Protein AF-A0A1G3AP02-F1 (afdb_monomer_lite)

Foldseek 3Di:
DDLVLLLLLQLLVCLLVVVCVPPNCLLSNLRSCLSNVLPCQVVQVVVPDVSNCCSNFPQSLALVNSLCSLQVSLLCCLVPVVVLVVCVVVCVVVVVPDDDDDRDDNDDDDPVVSVVSSVSSSVSSVVNNVVLLAAAADPVGDGRWHPHHPPVDPDTGHHPLHYHPPCPLVVLSVVLVVVCVVCVVCSNVSSVVSVVVVVVVSVVSNVD

Radius of gyration: 18.07 Å; chains: 1; bounding box: 47×41×52 Å

Structure (mmCIF, N/CA/C/O backbone):
data_AF-A0A1G3AP02-F1
#
_entry.id   AF-A0A1G3AP02-F1
#
loop_
_atom_site.group_PDB
_atom_site.id
_atom_site.type_symbol
_atom_site.label_atom_id
_atom_site.label_alt_id
_atom_site.label_comp_id
_atom_site.label_asym_id
_atom_site.label_entity_id
_atom_site.label_seq_id
_atom_site.pdbx_PDB_ins_code
_atom_site.Cartn_x
_atom_site.Cartn_y
_atom_site.Cartn_z
_atom_site.occupancy
_atom_site.B_iso_or_equiv
_atom_site.auth_seq_id
_atom_site.auth_comp_id
_atom_site.auth_asym_id
_atom_site.auth_atom_id
_atom_site.pdbx_PDB_model_num
ATOM 1 N N . MET A 1 1 ? 3.842 2.528 -9.380 1.00 87.06 1 MET A N 1
ATOM 2 C CA . MET A 1 1 ? 2.752 3.517 -9.214 1.00 87.06 1 MET A CA 1
ATOM 3 C C . MET A 1 1 ? 3.353 4.775 -8.589 1.00 87.06 1 MET A C 1
ATOM 5 O O . MET A 1 1 ? 4.551 4.809 -8.338 1.00 87.06 1 MET A O 1
ATOM 9 N N . THR A 1 2 ? 2.593 5.855 -8.429 1.00 88.38 2 THR A N 1
ATOM 10 C CA . THR A 1 2 ? 3.027 7.020 -7.641 1.00 88.38 2 THR A CA 1
ATOM 11 C C . THR A 1 2 ? 2.668 6.828 -6.171 1.00 88.38 2 THR A C 1
ATOM 13 O O . THR A 1 2 ? 1.750 6.076 -5.834 1.00 88.38 2 THR A O 1
ATOM 16 N N . THR A 1 3 ? 3.317 7.581 -5.284 1.00 91.06 3 THR A N 1
ATOM 17 C CA . THR A 1 3 ? 3.027 7.589 -3.844 1.00 91.06 3 THR A CA 1
ATOM 18 C C . THR A 1 3 ? 1.532 7.758 -3.522 1.00 91.06 3 THR A C 1
ATOM 20 O O . THR A 1 3 ? 0.999 7.085 -2.640 1.00 91.06 3 THR A O 1
ATOM 23 N N . TYR A 1 4 ? 0.823 8.626 -4.256 1.00 93.88 4 TYR A N 1
ATOM 24 C CA . TYR A 1 4 ? -0.625 8.808 -4.091 1.00 93.88 4 TYR A CA 1
ATOM 25 C C . TYR A 1 4 ? -1.396 7.517 -4.383 1.00 93.88 4 TYR A C 1
ATOM 27 O O . TYR A 1 4 ? -2.269 7.113 -3.616 1.00 93.88 4 TYR A O 1
ATOM 35 N N . GLU A 1 5 ? -1.071 6.861 -5.490 1.00 95.88 5 GLU A N 1
ATOM 36 C CA . GLU A 1 5 ? -1.771 5.665 -5.936 1.00 95.88 5 GLU A CA 1
ATOM 37 C C . GLU A 1 5 ? -1.511 4.482 -4.991 1.00 95.88 5 GLU A C 1
ATOM 39 O O . GLU A 1 5 ? -2.444 3.740 -4.686 1.00 95.88 5 GLU A O 1
ATOM 44 N N . HIS A 1 6 ? -0.293 4.347 -4.450 1.00 96.06 6 HIS A N 1
ATOM 45 C CA . HIS A 1 6 ? 0.018 3.362 -3.406 1.00 96.06 6 HIS A CA 1
ATOM 46 C C . HIS A 1 6 ? -0.795 3.606 -2.130 1.00 96.06 6 HIS A C 1
ATOM 48 O O . HIS A 1 6 ? -1.429 2.684 -1.608 1.00 96.06 6 HIS A O 1
ATOM 54 N N . ALA A 1 7 ? -0.864 4.859 -1.665 1.00 97.00 7 ALA A N 1
ATOM 55 C CA . ALA A 1 7 ? -1.691 5.214 -0.514 1.00 97.00 7 ALA A CA 1
ATOM 56 C C . ALA A 1 7 ? -3.162 4.850 -0.755 1.00 97.00 7 ALA A C 1
ATOM 58 O O . ALA A 1 7 ? -3.814 4.246 0.102 1.00 97.00 7 ALA A O 1
ATOM 59 N N . MET A 1 8 ? -3.682 5.183 -1.939 1.00 97.88 8 MET A N 1
ATOM 60 C CA . MET A 1 8 ? -5.057 4.874 -2.315 1.00 97.88 8 MET A CA 1
ATOM 61 C C . MET A 1 8 ? -5.307 3.374 -2.4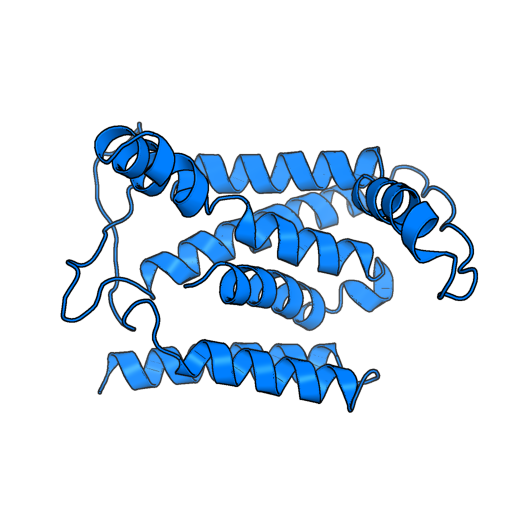37 1.00 97.88 8 MET A C 1
ATOM 63 O O . MET A 1 8 ? -6.387 2.928 -2.049 1.00 97.88 8 MET A O 1
ATOM 67 N N . LEU A 1 9 ? -4.338 2.586 -2.902 1.00 97.44 9 LEU A N 1
ATOM 68 C CA . LEU A 1 9 ? -4.441 1.130 -2.949 1.00 97.44 9 LEU A CA 1
ATOM 69 C C . LEU A 1 9 ? -4.607 0.549 -1.535 1.00 97.44 9 LEU A C 1
ATOM 71 O O . LEU A 1 9 ? -5.548 -0.210 -1.294 1.00 97.44 9 LEU A O 1
ATOM 75 N N . GLY A 1 10 ? -3.779 0.984 -0.579 1.00 98.00 10 GLY A N 1
ATOM 76 C CA . GLY A 1 10 ? -3.871 0.565 0.824 1.00 98.00 10 GLY A CA 1
ATOM 77 C C . GLY A 1 10 ? -5.176 0.998 1.509 1.00 98.00 10 GLY A C 1
ATOM 78 O O . GLY A 1 10 ? -5.855 0.183 2.146 1.00 98.00 10 GLY A O 1
ATOM 79 N N . VAL A 1 11 ? -5.578 2.264 1.335 1.00 98.19 11 VAL A N 1
ATOM 80 C CA . VAL A 1 11 ? -6.849 2.814 1.851 1.00 98.19 11 VAL A CA 1
ATOM 81 C C . VAL A 1 11 ? -8.042 2.048 1.284 1.00 98.19 11 VAL A C 1
ATOM 83 O O . VAL A 1 11 ? -8.892 1.561 2.031 1.00 98.19 11 VAL A O 1
ATOM 86 N N . THR A 1 12 ? -8.095 1.915 -0.040 1.00 98.06 12 THR A N 1
ATOM 87 C CA . THR A 1 12 ? -9.226 1.305 -0.744 1.00 98.06 12 THR A CA 1
ATOM 88 C C . THR A 1 12 ? -9.298 -0.193 -0.457 1.00 98.06 12 THR A C 1
ATOM 90 O O . THR A 1 12 ? -10.392 -0.705 -0.237 1.00 98.06 12 THR A O 1
ATOM 93 N N . GLY A 1 13 ? -8.161 -0.893 -0.366 1.00 98.25 13 GLY A N 1
ATOM 94 C CA . GLY A 1 13 ? -8.096 -2.296 0.062 1.00 98.25 13 GLY A CA 1
ATOM 95 C C . GLY A 1 13 ? -8.676 -2.504 1.458 1.00 98.25 13 GLY A C 1
ATOM 96 O O . GLY A 1 13 ? -9.521 -3.376 1.670 1.00 98.25 13 GLY A O 1
ATOM 97 N N . THR A 1 14 ? -8.300 -1.637 2.396 1.00 98.12 14 THR A N 1
ATOM 98 C CA . THR A 1 14 ? -8.792 -1.699 3.778 1.00 98.12 14 THR A CA 1
ATOM 99 C C . THR A 1 14 ? -10.303 -1.442 3.867 1.00 98.12 14 THR A C 1
ATOM 101 O O . THR A 1 14 ? -11.018 -2.138 4.594 1.00 98.12 14 THR A O 1
ATOM 104 N N . LEU A 1 15 ? -10.807 -0.471 3.099 1.00 98.19 15 LEU A N 1
ATOM 105 C CA . LEU A 1 15 ? -12.237 -0.159 3.011 1.00 98.19 15 LEU A CA 1
ATOM 106 C C . LEU A 1 15 ? -13.035 -1.264 2.308 1.00 98.19 15 LEU A C 1
ATOM 108 O O . LEU A 1 15 ? -14.124 -1.608 2.762 1.00 98.19 15 LEU A O 1
ATOM 112 N N . ALA A 1 16 ? -12.498 -1.869 1.247 1.00 98.25 16 ALA A N 1
ATOM 113 C CA . ALA A 1 16 ? -13.125 -2.996 0.553 1.00 98.25 16 ALA A CA 1
ATOM 114 C C . ALA A 1 16 ? -13.255 -4.235 1.462 1.00 98.25 16 ALA A C 1
ATOM 116 O O . ALA A 1 16 ? -14.247 -4.965 1.391 1.00 98.25 16 ALA A O 1
ATOM 117 N N . ALA A 1 17 ? -12.307 -4.427 2.384 1.00 97.81 17 ALA A N 1
ATOM 118 C CA . ALA A 1 17 ? -12.397 -5.436 3.438 1.00 97.81 17 ALA A CA 1
ATOM 119 C C . ALA A 1 17 ? -13.407 -5.078 4.554 1.00 97.81 17 ALA A C 1
ATOM 121 O O . ALA A 1 17 ? -13.702 -5.914 5.407 1.00 97.81 17 ALA A O 1
ATOM 122 N N . GLY A 1 18 ? -13.959 -3.857 4.562 1.00 96.44 18 GLY A N 1
ATOM 123 C CA . GLY A 1 18 ? -14.938 -3.389 5.550 1.00 96.44 18 GLY A CA 1
ATOM 124 C C . GLY A 1 18 ? -14.356 -3.170 6.949 1.00 96.44 18 GLY A C 1
ATOM 125 O O . GLY A 1 18 ? -15.097 -3.177 7.938 1.00 96.44 18 GLY A O 1
ATOM 126 N N . LEU A 1 19 ? -13.032 -3.017 7.052 1.00 95.31 19 LEU A N 1
ATOM 127 C CA . LEU A 1 19 ? -12.330 -2.922 8.332 1.00 95.31 19 LEU A CA 1
ATOM 128 C C . LEU A 1 19 ? -12.636 -1.611 9.073 1.00 95.31 19 LEU A C 1
ATOM 130 O O . LEU A 1 19 ? -12.629 -1.591 10.305 1.00 95.31 19 LEU A O 1
ATOM 134 N N . ASP A 1 20 ? -12.995 -0.548 8.353 1.00 94.06 20 ASP A N 1
ATOM 135 C CA . ASP A 1 20 ? -13.421 0.738 8.916 1.00 94.06 20 ASP A CA 1
ATOM 136 C C . ASP A 1 20 ? -14.637 0.606 9.842 1.00 94.06 20 ASP A C 1
ATOM 138 O O . ASP A 1 20 ? -14.718 1.283 10.867 1.00 94.06 20 ASP A O 1
ATOM 142 N N . ARG A 1 21 ? -15.559 -0.313 9.535 1.00 90.75 21 ARG A N 1
ATOM 143 C CA . ARG A 1 21 ? -16.806 -0.489 10.295 1.00 90.75 21 ARG A CA 1
ATOM 144 C C . ARG A 1 21 ? -16.571 -1.025 11.703 1.00 90.75 21 ARG A C 1
ATOM 146 O O . ARG A 1 21 ? -17.342 -0.706 12.605 1.00 90.75 21 ARG A O 1
ATOM 153 N N . ARG A 1 22 ? -15.544 -1.865 11.882 1.00 90.62 22 ARG A N 1
ATOM 154 C CA . ARG A 1 22 ? -15.228 -2.516 13.166 1.00 90.62 22 ARG A CA 1
ATOM 155 C C . ARG A 1 22 ? -14.062 -1.854 13.894 1.00 90.62 22 ARG A C 1
ATOM 157 O O . ARG A 1 22 ? -14.102 -1.763 15.116 1.00 90.62 22 ARG A O 1
ATOM 164 N N . TYR A 1 23 ? -13.047 -1.404 13.161 1.00 90.88 23 TYR A N 1
ATOM 165 C CA . TYR A 1 23 ? -11.797 -0.883 13.726 1.00 90.88 23 TYR A CA 1
ATOM 166 C C . TYR A 1 23 ? -11.630 0.632 13.526 1.00 90.88 23 TYR A C 1
ATOM 168 O O . TYR A 1 23 ? -10.659 1.219 14.004 1.00 90.88 23 TYR A O 1
ATOM 176 N N . GLY A 1 24 ? -12.595 1.287 12.871 1.00 90.81 24 GLY A N 1
ATOM 177 C CA . GLY A 1 24 ? -12.611 2.731 12.647 1.00 90.81 24 GLY A CA 1
ATOM 178 C C . GLY A 1 24 ? -11.601 3.196 11.599 1.00 90.81 24 GLY A C 1
ATOM 179 O O . GLY A 1 24 ? -10.821 2.426 11.056 1.00 90.81 24 GLY A O 1
ATOM 180 N N . TRP A 1 25 ? -11.561 4.502 11.338 1.00 91.88 25 TRP A N 1
ATOM 181 C CA . TRP A 1 25 ? -10.677 5.091 10.320 1.00 91.88 25 TRP A CA 1
ATOM 182 C C . TRP A 1 25 ? -9.179 4.965 10.607 1.00 91.88 25 TRP A C 1
ATOM 184 O O . TRP A 1 25 ? -8.373 5.153 9.698 1.00 91.88 25 TRP A O 1
ATOM 194 N N . GLN A 1 26 ? -8.792 4.617 11.838 1.00 92.75 26 GLN A N 1
ATOM 195 C CA . GLN A 1 26 ? -7.393 4.342 12.154 1.00 92.75 26 GLN A CA 1
ATOM 196 C C . GLN A 1 26 ? -6.847 3.215 11.268 1.00 92.75 26 GLN A C 1
ATOM 198 O O . GLN A 1 26 ? -5.713 3.324 10.807 1.00 92.75 26 GLN A O 1
ATOM 203 N N . ILE A 1 27 ? -7.657 2.186 10.959 1.00 95.00 27 ILE A N 1
ATOM 204 C CA . ILE A 1 27 ? -7.171 1.050 10.158 1.00 95.00 27 ILE A CA 1
ATOM 205 C C . ILE A 1 27 ? -6.931 1.401 8.718 1.00 95.00 27 ILE A C 1
ATOM 207 O O . ILE A 1 27 ? -5.943 0.989 8.118 1.00 95.00 27 ILE A O 1
ATOM 211 N N . VAL A 1 28 ? -7.802 2.253 8.209 1.00 96.25 28 VAL A N 1
ATOM 212 C CA . VAL A 1 28 ? -7.732 2.774 6.859 1.00 96.25 28 VAL A CA 1
ATOM 213 C C . VAL A 1 28 ? -6.517 3.686 6.707 1.00 96.25 28 VAL A C 1
ATOM 215 O O . VAL A 1 28 ? -5.771 3.555 5.740 1.00 96.25 28 VAL A O 1
ATOM 218 N N . ALA A 1 29 ? -6.276 4.564 7.688 1.00 95.06 29 ALA A N 1
ATOM 219 C CA . ALA A 1 29 ? -5.110 5.442 7.699 1.00 95.06 29 ALA A CA 1
ATOM 220 C C . ALA A 1 29 ? -3.797 4.649 7.769 1.00 95.06 29 ALA A C 1
ATOM 222 O O . ALA A 1 29 ? -2.863 4.952 7.027 1.00 95.06 29 ALA A O 1
ATOM 223 N N . LEU A 1 30 ? -3.741 3.611 8.613 1.00 96.19 30 LEU A N 1
ATOM 224 C CA . LEU A 1 30 ? -2.601 2.700 8.668 1.00 96.19 30 LEU A CA 1
ATOM 225 C C . LEU A 1 30 ? -2.371 2.018 7.315 1.00 96.19 30 LEU A C 1
ATOM 227 O O . LEU A 1 30 ? -1.242 2.014 6.838 1.00 96.19 30 LEU A O 1
ATOM 231 N N . GLY A 1 31 ? -3.424 1.474 6.695 1.00 97.56 31 GLY A N 1
ATOM 232 C CA . GLY A 1 31 ? -3.332 0.810 5.395 1.00 97.56 31 GLY A CA 1
ATOM 233 C C . GLY A 1 31 ? -2.741 1.721 4.320 1.00 97.56 31 GLY A C 1
ATOM 234 O O . GLY A 1 31 ? -1.805 1.327 3.632 1.00 97.56 31 GLY A O 1
ATOM 235 N N . GLY A 1 32 ? -3.215 2.966 4.224 1.00 96.88 32 GLY A N 1
ATOM 236 C CA . GLY A 1 32 ? -2.646 3.948 3.296 1.00 96.88 32 GLY A CA 1
ATOM 237 C C . GLY A 1 32 ? -1.185 4.285 3.583 1.00 96.88 32 GLY A C 1
ATOM 238 O O . GLY A 1 32 ? -0.361 4.294 2.675 1.00 96.88 32 GLY A O 1
ATOM 239 N N . PHE A 1 33 ? -0.847 4.526 4.851 1.00 96.12 33 PHE A N 1
ATOM 240 C CA . PHE A 1 33 ? 0.518 4.869 5.252 1.00 96.12 33 PHE A CA 1
ATOM 241 C C . PHE A 1 33 ? 1.507 3.733 4.971 1.00 96.12 33 PHE A C 1
ATOM 243 O O . PHE A 1 33 ? 2.569 3.949 4.393 1.00 96.12 33 PHE A O 1
ATOM 250 N N . VAL A 1 34 ? 1.149 2.511 5.359 1.00 96.62 34 VAL A N 1
ATOM 251 C CA . VAL A 1 34 ? 2.011 1.334 5.221 1.00 96.62 34 VAL A CA 1
ATOM 252 C C . VAL A 1 34 ? 2.159 0.899 3.762 1.00 96.62 34 VAL A C 1
ATOM 254 O O . VAL A 1 34 ? 3.212 0.382 3.402 1.00 96.62 34 VAL A O 1
ATOM 257 N N . ALA A 1 35 ? 1.154 1.141 2.915 1.00 96.88 35 ALA A N 1
ATOM 258 C CA . ALA A 1 35 ? 1.264 0.904 1.477 1.00 96.88 35 ALA A CA 1
ATOM 259 C C . ALA A 1 35 ? 2.255 1.851 0.782 1.00 96.88 35 ALA A C 1
ATOM 261 O O . ALA A 1 35 ? 2.786 1.489 -0.251 1.00 96.88 35 ALA A O 1
ATOM 262 N N . VAL A 1 36 ? 2.524 3.035 1.339 1.00 94.94 36 VAL A N 1
ATOM 263 C CA . VAL A 1 36 ? 3.537 3.971 0.814 1.00 94.94 36 VAL A CA 1
ATOM 264 C C . VAL A 1 36 ? 4.909 3.732 1.420 1.00 94.94 36 VAL A C 1
ATOM 266 O O . VAL A 1 36 ? 5.919 4.050 0.817 1.00 94.94 36 VAL A O 1
ATOM 269 N N . LEU A 1 37 ? 4.971 3.215 2.643 1.00 92.69 37 LEU A N 1
ATOM 270 C CA . LEU A 1 37 ? 6.203 3.208 3.420 1.00 92.69 37 LEU A CA 1
ATOM 271 C C . LEU A 1 37 ? 7.425 2.541 2.752 1.00 92.69 37 LEU A C 1
ATOM 273 O O . LEU A 1 37 ? 8.526 2.967 3.092 1.00 92.69 37 LEU A O 1
ATOM 277 N N . PRO A 1 38 ? 7.294 1.537 1.862 1.00 90.75 38 PRO A N 1
ATOM 278 C CA . PRO A 1 38 ? 8.432 0.996 1.115 1.00 90.75 38 PRO A CA 1
ATOM 279 C C . PRO A 1 38 ? 8.982 1.923 0.011 1.00 90.75 38 PRO A C 1
ATOM 281 O O . PRO A 1 38 ? 10.111 1.724 -0.436 1.00 90.75 38 PRO A O 1
ATOM 284 N N . ASP A 1 39 ? 8.215 2.935 -0.404 1.00 85.75 39 ASP A N 1
ATOM 285 C CA . ASP A 1 39 ? 8.572 3.940 -1.413 1.00 85.75 39 ASP A CA 1
ATOM 286 C C . ASP A 1 39 ? 9.548 4.974 -0.816 1.00 85.75 39 ASP A C 1
ATOM 288 O O . ASP A 1 39 ? 9.162 5.972 -0.197 1.00 85.75 39 ASP A O 1
ATOM 292 N N . TRP A 1 40 ? 10.850 4.703 -0.931 1.00 83.38 40 TRP A N 1
ATOM 293 C CA . TRP A 1 40 ? 11.928 5.583 -0.445 1.00 83.38 40 TRP A CA 1
ATOM 294 C C . TRP A 1 40 ? 12.545 6.435 -1.556 1.00 83.38 40 TRP A C 1
ATOM 296 O O . TRP A 1 40 ? 13.634 6.998 -1.392 1.00 83.38 40 TRP A O 1
ATOM 306 N N . ASP A 1 41 ? 11.868 6.549 -2.690 1.00 77.12 41 ASP A N 1
ATOM 307 C CA . ASP A 1 41 ? 12.434 7.024 -3.951 1.00 77.12 41 ASP A CA 1
ATOM 308 C C . ASP A 1 41 ? 12.870 8.482 -3.854 1.00 77.12 41 ASP A C 1
ATOM 310 O O . ASP A 1 41 ? 14.016 8.831 -4.143 1.00 77.12 41 ASP A O 1
ATOM 314 N N . GLY A 1 42 ? 11.980 9.328 -3.331 1.00 74.75 42 GLY A N 1
ATOM 315 C CA . GLY A 1 42 ? 12.230 10.759 -3.177 1.00 74.75 42 GLY A CA 1
ATOM 316 C C . GLY A 1 42 ? 13.340 11.100 -2.179 1.00 74.75 42 GLY A C 1
ATOM 317 O O . GLY A 1 42 ? 13.995 12.127 -2.332 1.00 74.75 42 GLY A O 1
ATOM 318 N N . LEU A 1 43 ? 13.586 10.254 -1.171 1.00 79.56 43 LEU A N 1
ATOM 319 C CA . LEU A 1 43 ? 14.677 10.464 -0.210 1.00 79.56 43 LEU A CA 1
ATOM 320 C C . LEU A 1 43 ? 15.998 9.906 -0.736 1.00 79.56 43 LEU A C 1
ATOM 322 O O . LEU A 1 43 ? 17.036 10.556 -0.635 1.00 79.56 43 LEU A O 1
ATOM 326 N N . SER A 1 44 ? 15.958 8.707 -1.309 1.00 83.19 44 SER A N 1
ATOM 327 C CA . SER A 1 44 ? 17.155 8.003 -1.762 1.00 83.19 44 SER A CA 1
ATOM 328 C C . SER A 1 44 ? 17.791 8.650 -2.996 1.00 83.19 44 SER A C 1
ATOM 330 O O . SER A 1 44 ? 19.018 8.646 -3.108 1.00 83.19 44 SER A O 1
ATOM 332 N N . ILE A 1 45 ? 17.003 9.302 -3.864 1.00 81.88 45 ILE A N 1
ATOM 333 C CA . ILE A 1 45 ? 17.523 10.040 -5.027 1.00 81.88 45 ILE A CA 1
ATOM 334 C C . ILE A 1 45 ? 18.414 11.227 -4.630 1.00 81.88 45 ILE A C 1
ATOM 336 O O . ILE A 1 45 ? 19.386 11.528 -5.323 1.00 81.88 45 ILE A O 1
ATOM 340 N N . LEU A 1 46 ? 18.151 11.853 -3.476 1.00 86.19 46 LEU A N 1
ATOM 341 C CA . LEU A 1 46 ? 18.964 12.954 -2.942 1.00 86.19 46 LEU A CA 1
ATOM 342 C C . LEU A 1 46 ? 20.361 12.491 -2.504 1.00 86.19 46 LEU A C 1
ATOM 344 O O . LEU A 1 46 ? 21.275 13.305 -2.393 1.00 86.19 46 LEU A O 1
ATOM 348 N N . CYS A 1 47 ? 20.539 11.187 -2.278 1.00 88.06 47 CYS A N 1
ATOM 349 C CA . CYS A 1 47 ? 21.807 10.575 -1.886 1.00 88.06 47 CYS A CA 1
ATOM 350 C C . CYS A 1 47 ? 22.605 10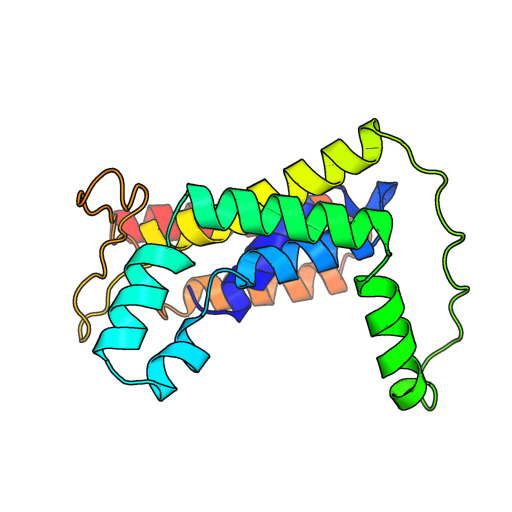.015 -3.080 1.00 88.06 47 CYS A C 1
ATOM 352 O O . CYS A 1 47 ? 23.636 9.371 -2.883 1.00 88.06 47 CYS A O 1
ATOM 354 N N . GLY A 1 48 ? 22.155 10.271 -4.312 1.00 86.50 48 GLY A N 1
ATOM 355 C CA . GLY A 1 48 ? 22.823 9.857 -5.543 1.00 86.50 48 GLY A CA 1
ATOM 356 C C . GLY A 1 48 ? 22.326 8.524 -6.107 1.00 86.50 48 GLY A C 1
ATOM 357 O O . GLY A 1 48 ? 21.698 7.715 -5.427 1.00 86.50 48 GLY A O 1
ATOM 358 N N . ALA A 1 49 ? 22.638 8.286 -7.384 1.00 83.44 49 ALA A N 1
ATOM 359 C CA . ALA A 1 49 ? 22.064 7.191 -8.170 1.00 83.44 49 ALA A CA 1
ATOM 360 C C . ALA A 1 49 ? 22.343 5.787 -7.604 1.00 83.44 49 ALA A C 1
ATOM 362 O O . ALA A 1 49 ? 21.479 4.922 -7.678 1.00 83.44 49 ALA A O 1
ATOM 363 N N . ALA A 1 50 ? 23.520 5.554 -7.014 1.00 83.69 50 ALA A N 1
ATOM 364 C CA . ALA A 1 50 ? 23.866 4.250 -6.441 1.00 83.69 50 ALA A CA 1
ATOM 365 C C . ALA A 1 50 ? 23.076 3.942 -5.156 1.00 83.69 50 ALA A C 1
ATOM 367 O O . ALA A 1 50 ? 22.636 2.812 -4.951 1.00 83.69 50 ALA A O 1
ATOM 368 N N . VAL A 1 51 ? 22.877 4.951 -4.300 1.00 84.62 51 VAL A N 1
ATOM 369 C CA . VAL A 1 51 ? 22.079 4.815 -3.072 1.00 84.62 51 VAL A CA 1
ATOM 370 C C . VAL A 1 51 ? 20.606 4.657 -3.421 1.00 84.62 51 VAL A C 1
ATOM 372 O O . VAL A 1 51 ? 19.945 3.794 -2.850 1.00 84.62 51 VAL A O 1
ATOM 375 N N . PHE A 1 52 ? 20.124 5.435 -4.393 1.00 82.12 52 PHE A N 1
ATOM 376 C CA . PHE A 1 52 ? 18.804 5.256 -4.984 1.00 82.12 52 PHE A CA 1
ATOM 377 C C . PHE A 1 52 ? 18.611 3.822 -5.475 1.00 82.12 52 PHE A C 1
ATOM 379 O O . PHE A 1 52 ? 17.719 3.146 -4.986 1.00 82.12 52 PHE A O 1
ATOM 386 N N . ASP A 1 53 ? 19.479 3.312 -6.351 1.00 80.75 53 ASP A N 1
ATOM 387 C CA . ASP A 1 53 ? 19.338 1.966 -6.917 1.00 80.75 53 ASP A CA 1
ATOM 388 C C . ASP A 1 53 ? 19.292 0.876 -5.835 1.00 80.75 53 ASP A C 1
ATOM 390 O O . ASP A 1 53 ? 18.432 -0.007 -5.866 1.00 80.75 53 ASP A O 1
ATOM 394 N N . HIS A 1 54 ? 20.159 0.972 -4.823 1.00 82.25 54 HIS A N 1
ATOM 395 C CA . HIS A 1 54 ? 20.180 0.010 -3.727 1.00 82.25 54 HIS A CA 1
ATOM 396 C C . HIS A 1 54 ? 18.931 0.103 -2.834 1.00 82.25 54 HIS A C 1
ATOM 398 O O . HIS A 1 54 ? 18.260 -0.909 -2.609 1.00 82.25 54 HIS A O 1
ATOM 404 N N . LEU A 1 55 ? 18.599 1.301 -2.340 1.00 82.94 55 LEU A N 1
ATOM 405 C CA . LEU A 1 55 ? 17.463 1.505 -1.438 1.00 82.94 55 LEU A CA 1
ATOM 406 C C . LEU A 1 55 ? 16.136 1.235 -2.142 1.00 82.94 55 LEU A C 1
ATOM 408 O O . LEU A 1 55 ? 15.331 0.477 -1.613 1.00 82.94 55 LEU A O 1
ATOM 412 N N . HIS A 1 56 ? 15.935 1.787 -3.336 1.00 79.38 56 HIS A N 1
ATOM 413 C CA . HIS A 1 56 ? 14.734 1.585 -4.135 1.00 79.38 56 HIS A CA 1
ATOM 414 C C . HIS A 1 56 ? 14.612 0.115 -4.555 1.00 79.38 56 HIS A C 1
ATOM 416 O O . HIS A 1 56 ? 13.694 -0.575 -4.119 1.00 79.38 56 HIS A O 1
ATOM 422 N N . ARG A 1 57 ? 15.553 -0.429 -5.341 1.00 74.62 57 ARG A N 1
ATOM 423 C CA . ARG A 1 57 ? 15.335 -1.725 -6.017 1.00 74.62 57 ARG A CA 1
ATOM 424 C C . ARG A 1 57 ? 15.588 -2.955 -5.154 1.00 74.62 57 ARG A C 1
ATOM 426 O O . ARG A 1 57 ? 15.054 -4.022 -5.465 1.00 74.62 57 ARG A O 1
ATOM 433 N N . SER A 1 58 ? 16.422 -2.838 -4.119 1.00 78.81 58 SER A N 1
ATOM 434 C CA . SER A 1 58 ? 16.847 -3.998 -3.319 1.00 78.81 58 SER A CA 1
ATOM 435 C C . SER A 1 58 ? 16.196 -4.063 -1.943 1.00 78.81 58 SER A C 1
ATOM 437 O O . SER A 1 58 ? 15.979 -5.168 -1.451 1.00 78.81 58 SER A O 1
ATOM 439 N N . LEU A 1 59 ? 15.884 -2.919 -1.321 1.00 84.94 59 LEU A N 1
ATOM 440 C CA . LEU A 1 59 ? 15.312 -2.872 0.031 1.00 84.94 59 LEU A CA 1
ATOM 441 C C . LEU A 1 59 ? 13.836 -2.463 0.038 1.00 84.94 59 LEU A C 1
ATOM 443 O O . LEU A 1 59 ? 13.017 -3.207 0.572 1.00 84.94 59 LEU A O 1
ATOM 447 N N . GLY A 1 60 ? 13.487 -1.335 -0.583 1.00 84.69 60 GLY A N 1
ATOM 448 C CA . GLY A 1 60 ? 12.108 -0.850 -0.687 1.00 84.69 60 GLY A CA 1
ATOM 449 C C . GLY A 1 60 ? 11.210 -1.820 -1.453 1.00 84.69 60 GLY A C 1
ATOM 450 O O . GLY A 1 60 ? 10.056 -2.016 -1.100 1.00 84.69 60 GLY A O 1
ATOM 451 N N . HIS A 1 61 ? 11.776 -2.544 -2.422 1.00 89.56 61 HIS A N 1
ATOM 452 C CA . HIS A 1 61 ? 11.041 -3.512 -3.234 1.00 89.56 61 HIS A CA 1
ATOM 453 C C . HIS A 1 61 ? 11.301 -4.983 -2.864 1.00 89.56 61 HIS A C 1
ATOM 455 O O . HIS A 1 61 ? 11.349 -5.869 -3.720 1.00 89.56 61 HIS A O 1
ATOM 461 N N . ASN A 1 62 ? 11.483 -5.253 -1.570 1.00 93.12 62 ASN A N 1
ATOM 462 C CA . ASN A 1 62 ? 11.811 -6.577 -1.047 1.00 93.12 62 ASN A CA 1
ATOM 463 C C . ASN A 1 62 ? 10.666 -7.189 -0.231 1.00 93.12 62 ASN A C 1
ATOM 465 O O . ASN A 1 62 ? 10.100 -6.531 0.645 1.00 93.12 62 ASN A O 1
ATOM 469 N N . LEU A 1 63 ? 10.367 -8.473 -0.457 1.00 95.06 63 LEU A N 1
ATOM 470 C CA . LEU A 1 63 ? 9.272 -9.175 0.223 1.00 95.06 63 LEU A CA 1
ATOM 471 C C . LEU A 1 63 ? 9.470 -9.244 1.738 1.00 95.06 63 LEU A C 1
ATOM 473 O O . LEU A 1 63 ? 8.522 -9.005 2.490 1.00 95.06 63 LEU A O 1
ATOM 477 N N . LEU A 1 64 ? 10.686 -9.558 2.195 1.00 94.94 64 LEU A N 1
ATOM 478 C CA . LEU A 1 64 ? 10.987 -9.654 3.621 1.00 94.94 64 LEU A CA 1
ATOM 479 C C . LEU A 1 64 ? 10.900 -8.275 4.277 1.00 94.94 64 LEU A C 1
ATOM 481 O O . LEU A 1 64 ? 10.253 -8.140 5.315 1.00 94.94 64 LEU A O 1
ATOM 485 N N . VAL A 1 65 ? 11.501 -7.255 3.657 1.00 94.12 65 VAL A N 1
ATOM 486 C CA . VAL A 1 65 ? 11.483 -5.884 4.190 1.00 94.12 65 VAL A CA 1
ATOM 487 C C . VAL A 1 65 ? 10.054 -5.357 4.267 1.00 94.12 65 VAL A C 1
ATOM 489 O O . VAL A 1 65 ? 9.646 -4.937 5.344 1.00 94.12 65 VAL A O 1
ATOM 492 N N . CYS A 1 66 ? 9.263 -5.449 3.194 1.00 95.44 66 CYS A N 1
ATOM 493 C CA . CYS A 1 66 ? 7.870 -4.987 3.192 1.00 95.44 66 CYS A CA 1
ATOM 494 C C . CYS A 1 66 ? 7.015 -5.729 4.227 1.00 95.44 66 CYS A C 1
ATOM 496 O O . CYS A 1 66 ? 6.252 -5.114 4.972 1.00 95.44 66 CYS A O 1
ATOM 498 N N . THR A 1 67 ? 7.188 -7.050 4.346 1.00 97.38 67 THR A N 1
ATOM 499 C CA . THR A 1 67 ? 6.474 -7.846 5.356 1.00 97.38 67 THR A CA 1
ATOM 500 C C . THR A 1 67 ? 6.823 -7.387 6.771 1.00 97.38 67 THR A C 1
ATOM 502 O O . THR A 1 67 ? 5.928 -7.132 7.578 1.00 97.38 67 THR A O 1
ATOM 505 N N . LEU A 1 68 ? 8.114 -7.251 7.086 1.00 96.88 68 LEU A N 1
ATOM 506 C CA . LEU A 1 68 ? 8.563 -6.815 8.408 1.00 96.88 68 LEU A CA 1
ATOM 507 C C . LEU A 1 68 ? 8.127 -5.381 8.705 1.00 96.88 68 LEU A C 1
ATOM 509 O O . LEU A 1 68 ? 7.638 -5.106 9.797 1.00 96.88 68 LEU A O 1
ATOM 513 N N . LEU A 1 69 ? 8.259 -4.483 7.734 1.00 95.38 69 LEU A N 1
ATOM 514 C CA . LEU A 1 69 ? 7.882 -3.082 7.846 1.00 95.38 69 LEU A CA 1
ATOM 515 C C . LEU A 1 69 ? 6.383 -2.942 8.131 1.00 95.38 69 LEU A C 1
ATOM 517 O O . LEU A 1 69 ? 6.000 -2.291 9.106 1.00 95.38 69 LEU A O 1
ATOM 521 N N . GLY A 1 70 ? 5.542 -3.625 7.350 1.00 97.12 70 GLY A N 1
ATOM 522 C CA . GLY A 1 70 ? 4.099 -3.642 7.562 1.00 97.12 70 GLY A CA 1
ATOM 523 C C . GLY A 1 70 ? 3.706 -4.244 8.910 1.00 97.12 70 GLY A C 1
ATOM 524 O O . GLY A 1 70 ? 2.902 -3.652 9.633 1.00 97.12 70 GLY A O 1
ATOM 525 N N . ALA A 1 71 ? 4.313 -5.371 9.296 1.00 98.19 71 ALA A N 1
ATOM 526 C CA . ALA A 1 71 ? 4.039 -6.023 10.575 1.00 98.19 71 ALA A CA 1
ATOM 527 C C . ALA A 1 71 ? 4.446 -5.156 11.776 1.00 98.19 71 ALA A C 1
ATOM 529 O O . ALA A 1 71 ? 3.656 -4.973 12.705 1.00 98.19 71 ALA A O 1
ATOM 530 N N . VAL A 1 72 ? 5.662 -4.600 11.757 1.00 97.81 72 VAL A N 1
ATOM 531 C CA . VAL A 1 72 ? 6.204 -3.784 12.850 1.00 97.81 72 VAL A CA 1
ATOM 532 C C . VAL A 1 72 ? 5.404 -2.498 13.000 1.00 97.81 72 VAL A C 1
ATOM 534 O O . VAL A 1 72 ? 4.956 -2.193 14.103 1.00 97.81 72 VAL A O 1
ATOM 537 N N . VAL A 1 73 ? 5.167 -1.758 11.914 1.00 97.06 73 VAL A N 1
ATOM 538 C CA . VAL A 1 73 ? 4.437 -0.484 11.987 1.00 97.06 73 VAL A CA 1
ATOM 539 C C . VAL A 1 73 ? 2.999 -0.700 12.446 1.00 97.06 73 VAL A C 1
ATOM 541 O O . VAL A 1 73 ? 2.528 0.039 13.309 1.00 97.06 73 VAL A O 1
ATOM 544 N N . ALA A 1 74 ? 2.328 -1.745 11.961 1.00 96.94 74 ALA A N 1
ATOM 545 C CA . ALA A 1 74 ? 0.985 -2.077 12.417 1.00 96.94 74 ALA A CA 1
ATOM 546 C C . ALA A 1 74 ? 0.940 -2.487 13.896 1.00 96.94 74 ALA A C 1
ATOM 548 O O . ALA A 1 74 ? 0.067 -2.035 14.638 1.00 96.94 74 ALA A O 1
ATOM 549 N N . ALA A 1 75 ? 1.896 -3.300 14.356 1.00 96.38 75 ALA A N 1
ATOM 550 C CA . ALA A 1 75 ? 1.986 -3.689 15.761 1.00 96.38 75 ALA A CA 1
ATOM 551 C C . ALA A 1 75 ? 2.262 -2.482 16.673 1.00 96.38 75 ALA A C 1
ATOM 553 O O . ALA A 1 75 ? 1.660 -2.357 17.746 1.00 96.38 75 ALA A O 1
ATOM 554 N N . LEU A 1 76 ? 3.139 -1.570 16.241 1.00 95.00 76 LEU A N 1
ATOM 555 C CA . LEU A 1 76 ? 3.436 -0.331 16.955 1.00 95.00 76 LEU A CA 1
ATOM 556 C C . LEU A 1 76 ? 2.223 0.604 16.987 1.00 95.00 76 LEU A C 1
ATOM 558 O O . LEU A 1 76 ? 1.899 1.133 18.054 1.00 95.00 76 LEU A O 1
ATOM 562 N N . ASP A 1 77 ? 1.527 0.784 15.862 1.00 93.94 77 ASP A N 1
ATOM 563 C CA . ASP A 1 77 ? 0.320 1.607 15.824 1.00 93.94 77 ASP A CA 1
ATOM 564 C C . ASP A 1 77 ? -0.790 1.015 16.698 1.00 93.94 77 ASP A C 1
ATOM 566 O O . ASP A 1 77 ? -1.405 1.750 17.472 1.00 93.94 77 ASP A O 1
ATOM 570 N N . TYR A 1 78 ? -0.973 -0.309 16.700 1.00 92.81 78 TYR A N 1
ATOM 571 C CA . TYR A 1 78 ? -1.919 -0.952 17.612 1.00 92.81 78 TYR A CA 1
ATOM 572 C C . TYR A 1 78 ? -1.559 -0.703 19.079 1.00 92.81 78 TYR A C 1
ATOM 574 O O . TYR A 1 78 ? -2.397 -0.288 19.882 1.00 92.81 78 TYR A O 1
ATOM 582 N N . ARG A 1 79 ? -0.292 -0.936 19.444 1.00 91.69 79 ARG A N 1
ATOM 583 C CA . ARG A 1 79 ? 0.161 -0.875 20.838 1.00 91.69 79 ARG A CA 1
ATOM 584 C C . ARG A 1 79 ? 0.168 0.544 21.394 1.00 91.69 79 ARG A C 1
ATOM 586 O O . ARG A 1 79 ? -0.132 0.749 22.576 1.00 91.69 79 ARG A O 1
ATOM 593 N N . PHE A 1 80 ? 0.570 1.509 20.574 1.00 90.00 80 PHE A N 1
ATOM 594 C CA . PHE A 1 80 ? 0.850 2.869 21.019 1.00 90.00 80 PHE A CA 1
ATOM 595 C C . PHE A 1 80 ? -0.148 3.903 20.503 1.00 90.00 80 PHE A C 1
ATOM 597 O O . PHE A 1 80 ? -0.140 5.022 21.029 1.00 90.00 80 PHE A O 1
ATOM 604 N N . SER A 1 81 ? -1.027 3.529 19.571 1.00 87.31 81 SER A N 1
ATOM 605 C CA . SER A 1 81 ? -2.006 4.408 18.924 1.00 87.31 81 SER A CA 1
ATOM 606 C C . SER A 1 81 ? -1.326 5.599 18.244 1.00 87.31 81 SER A C 1
ATOM 608 O O . SER A 1 81 ? -1.675 6.755 18.498 1.00 87.31 81 SER A O 1
ATOM 610 N N . LEU A 1 82 ? -0.290 5.326 17.447 1.00 86.44 82 LEU A N 1
ATOM 611 C CA . LEU A 1 82 ? 0.578 6.348 16.858 1.00 86.44 82 LEU A CA 1
ATOM 612 C C . LEU A 1 82 ? -0.213 7.300 15.957 1.00 86.44 82 LEU A C 1
ATOM 614 O O . LEU A 1 82 ? -0.108 8.513 16.134 1.00 86.44 82 LEU A O 1
ATOM 618 N N . ALA A 1 83 ? -1.076 6.778 15.086 1.00 84.00 83 ALA A N 1
ATOM 619 C CA . ALA A 1 83 ? -1.926 7.568 14.198 1.00 84.00 83 ALA A CA 1
ATOM 620 C C . ALA A 1 83 ? -2.812 8.556 14.976 1.00 84.00 83 ALA A C 1
ATOM 622 O O . ALA A 1 83 ? -2.940 9.726 14.610 1.00 84.00 83 ALA A O 1
ATOM 623 N N . LEU A 1 84 ? -3.366 8.123 16.111 1.00 82.00 84 LEU A N 1
ATOM 624 C CA . LEU A 1 84 ? -4.171 8.983 16.978 1.00 82.00 84 LEU A CA 1
ATOM 625 C C . LEU A 1 84 ? -3.329 10.039 17.701 1.00 82.00 84 LEU A C 1
ATOM 627 O O . LEU A 1 84 ? -3.783 11.172 17.862 1.00 82.00 84 LEU A O 1
ATOM 631 N N . ARG A 1 85 ? -2.096 9.712 18.109 1.00 83.81 85 ARG A N 1
ATOM 632 C CA . ARG A 1 85 ? -1.165 10.697 18.688 1.00 83.81 85 ARG A CA 1
ATOM 633 C C . ARG A 1 85 ? -0.763 11.750 17.666 1.00 83.81 85 ARG A C 1
ATOM 635 O O . ARG A 1 85 ? -0.733 12.928 18.009 1.00 83.81 85 ARG A O 1
ATOM 642 N N . VAL A 1 86 ? -0.504 11.340 16.426 1.00 82.75 86 VAL A N 1
ATOM 643 C CA . VAL A 1 86 ? -0.201 12.238 15.306 1.00 82.75 86 VAL A CA 1
ATOM 644 C C . VAL A 1 86 ? -1.407 13.136 15.015 1.00 82.75 86 VAL A C 1
ATOM 646 O O . VAL A 1 86 ? -1.254 14.358 15.013 1.00 82.75 86 VAL A O 1
ATOM 649 N N . LYS A 1 87 ? -2.624 12.570 14.908 1.00 81.38 87 LYS A N 1
ATOM 650 C CA . LYS A 1 87 ? -3.879 13.344 14.807 1.00 81.38 87 LYS A CA 1
ATOM 651 C C . LYS A 1 87 ? -4.010 14.338 15.960 1.00 81.38 87 LYS A C 1
ATOM 653 O O . LYS A 1 87 ? -4.367 15.484 15.727 1.00 81.38 87 LYS A O 1
ATOM 658 N N . GLY A 1 88 ? -3.709 13.936 17.194 1.00 76.75 88 GLY A N 1
ATOM 659 C CA . GLY A 1 88 ? -3.747 14.821 18.358 1.00 76.75 88 GLY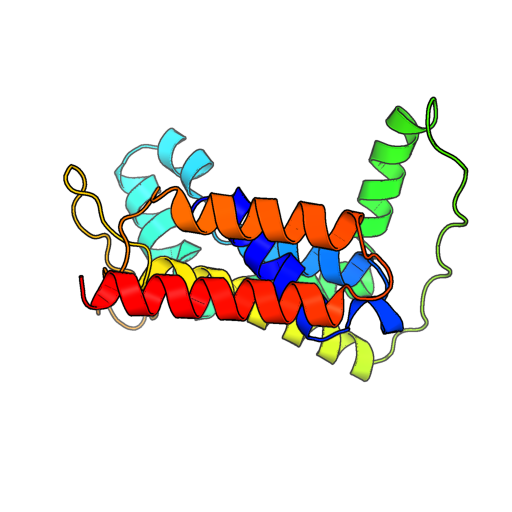 A CA 1
ATOM 660 C C . GLY A 1 88 ? -2.702 15.938 18.295 1.00 76.75 88 GLY A C 1
ATOM 661 O O . GLY A 1 88 ? -3.012 17.085 18.607 1.00 76.75 88 GLY A O 1
ATOM 662 N N . TYR A 1 89 ? -1.478 15.629 17.864 1.00 79.62 89 TYR A N 1
ATOM 663 C CA . TYR A 1 89 ? -0.394 16.599 17.738 1.00 79.62 89 TYR A CA 1
ATOM 664 C C . TYR A 1 89 ? -0.726 17.669 16.695 1.00 79.62 89 TYR A C 1
ATOM 666 O O . TYR A 1 89 ? -0.756 18.848 17.043 1.00 79.62 89 TYR A O 1
ATOM 674 N N . PHE A 1 90 ? -1.056 17.263 15.465 1.00 78.12 90 PHE A N 1
ATOM 675 C CA . PHE A 1 90 ? -1.415 18.176 14.374 1.00 78.12 90 PHE A CA 1
ATOM 676 C C . PHE A 1 90 ? -2.789 18.816 14.570 1.00 78.12 90 PHE A C 1
ATOM 678 O O . PHE A 1 90 ? -2.981 19.997 14.294 1.00 78.12 90 PHE A O 1
ATOM 685 N N . GLY A 1 91 ? -3.733 18.074 15.143 1.00 69.88 91 GLY A N 1
ATOM 686 C CA . GLY A 1 91 ? -5.057 18.565 15.497 1.00 69.88 91 GLY A CA 1
ATOM 687 C C . GLY A 1 91 ? -5.018 19.710 16.502 1.00 69.88 91 GLY A C 1
ATOM 688 O O . GLY A 1 91 ? -5.947 20.500 16.515 1.00 69.88 91 GLY A O 1
ATOM 689 N N . ARG A 1 92 ? -3.952 19.882 17.300 1.00 65.25 92 ARG A N 1
ATOM 690 C CA . ARG A 1 92 ? -3.775 21.095 18.123 1.00 65.25 92 ARG A CA 1
ATOM 691 C C . ARG A 1 92 ? -3.532 22.352 17.288 1.00 65.25 92 ARG A C 1
ATOM 693 O O . ARG A 1 92 ? -4.004 23.409 17.684 1.00 65.25 92 ARG A O 1
ATOM 700 N N . TYR A 1 93 ? -2.863 22.230 16.145 1.00 66.12 93 TYR A N 1
ATOM 701 C CA . TYR A 1 93 ? -2.627 23.341 15.220 1.00 66.12 93 TYR A CA 1
ATOM 702 C C . TYR A 1 93 ? -3.852 23.620 14.338 1.00 66.12 93 TYR A C 1
ATOM 704 O O . TYR A 1 93 ? -4.130 24.768 14.013 1.00 66.12 93 TYR A O 1
ATOM 712 N N . VAL A 1 94 ? -4.627 22.579 14.007 1.00 61.97 94 VAL A N 1
ATOM 713 C CA . VAL A 1 94 ? -5.840 22.673 13.169 1.00 61.97 94 VAL A CA 1
ATOM 714 C C . VAL A 1 94 ? -7.121 22.913 13.990 1.00 61.97 94 VAL A C 1
ATOM 716 O O . VAL A 1 94 ? -8.141 23.317 13.439 1.00 61.97 94 VAL A O 1
ATOM 719 N N . ARG A 1 95 ? -7.091 22.739 15.323 1.00 52.91 95 ARG A N 1
ATOM 720 C CA . ARG A 1 95 ? -8.231 22.913 16.259 1.00 52.91 95 ARG A CA 1
ATOM 721 C C . ARG A 1 95 ? -8.895 24.288 16.214 1.00 52.91 95 ARG A C 1
ATOM 723 O O . ARG A 1 95 ? -9.984 24.425 16.758 1.00 52.91 95 ARG A O 1
ATOM 730 N N . ALA A 1 96 ? -8.285 25.270 15.556 1.00 55.69 96 ALA A N 1
ATOM 731 C CA . ALA A 1 96 ? -8.942 26.525 15.215 1.00 55.69 96 ALA A CA 1
ATOM 732 C C . ALA A 1 96 ? -10.156 26.344 14.269 1.00 55.69 96 ALA A C 1
ATOM 734 O O . ALA A 1 96 ? -10.968 27.256 14.170 1.00 55.69 96 ALA A O 1
ATOM 735 N N . LEU A 1 97 ? -10.302 25.193 13.590 1.00 50.34 97 LEU A N 1
ATOM 736 C CA . LEU A 1 97 ? -11.286 24.986 12.514 1.00 50.34 97 LEU A CA 1
ATOM 737 C C . LEU A 1 97 ? -12.145 23.707 12.626 1.00 50.34 97 LEU A C 1
ATOM 739 O O . LEU A 1 97 ? -13.033 23.521 11.798 1.00 50.34 97 LEU A O 1
ATOM 743 N N . ALA A 1 98 ? -11.915 22.814 13.599 1.00 50.44 98 ALA A N 1
ATOM 744 C CA . ALA A 1 98 ? -12.555 21.488 13.625 1.00 50.44 98 ALA A CA 1
ATOM 745 C C . ALA A 1 98 ? -13.348 21.196 14.921 1.00 50.44 98 ALA A C 1
ATOM 747 O O . ALA A 1 98 ? -12.849 21.497 16.011 1.00 50.44 98 ALA A O 1
ATOM 748 N N . PRO A 1 99 ? -14.537 20.555 14.838 1.00 49.88 99 PRO A N 1
ATOM 749 C CA . PRO A 1 99 ? -15.311 20.136 16.008 1.00 49.88 99 PRO A CA 1
ATOM 750 C C . PRO A 1 99 ? -14.534 19.153 16.893 1.00 49.88 99 PRO A C 1
ATOM 752 O O . PRO A 1 99 ? -13.778 18.312 16.403 1.00 49.88 99 PRO A O 1
ATOM 755 N N . GLN A 1 100 ? -14.740 19.232 18.211 1.00 49.66 100 GLN A N 1
ATOM 756 C CA . GLN A 1 100 ? -14.172 18.265 19.149 1.00 49.66 100 GLN A CA 1
ATOM 757 C C . GLN A 1 100 ? -14.805 16.882 18.953 1.00 49.66 100 GLN A C 1
ATOM 759 O O . GLN A 1 100 ? -15.905 16.618 19.430 1.00 49.66 100 GLN A O 1
ATOM 764 N N . GLU A 1 101 ? -14.080 15.967 18.316 1.00 56.09 101 GLU A N 1
ATOM 765 C CA . GLU A 1 101 ? -14.345 14.538 18.470 1.00 56.09 101 GLU A CA 1
ATOM 766 C C . GLU A 1 101 ? -13.722 14.034 19.777 1.00 56.09 101 GLU A C 1
ATOM 768 O O . GLU A 1 101 ? -12.565 14.331 20.094 1.00 56.09 101 GLU A O 1
ATOM 773 N N . SER A 1 102 ? -14.486 13.247 20.536 1.00 52.38 102 SER A N 1
ATOM 774 C CA . SER A 1 102 ? -13.994 12.563 21.730 1.00 52.38 102 SER A CA 1
ATOM 775 C C . SER A 1 102 ? -12.852 11.617 21.359 1.00 52.38 102 SER A C 1
ATOM 777 O O . SER A 1 102 ? -13.022 10.753 20.497 1.00 52.38 102 SER A O 1
ATOM 779 N N . SER A 1 103 ? -11.704 11.751 22.029 1.00 51.72 103 SER A N 1
ATOM 780 C CA . SER A 1 103 ? -10.593 10.806 21.893 1.00 51.72 103 SER A CA 1
ATOM 781 C C . SER A 1 103 ? -11.102 9.380 22.123 1.00 51.72 103 SER A C 1
ATOM 783 O O . SER A 1 103 ? -11.732 9.134 23.158 1.00 51.72 103 SER A O 1
ATOM 785 N N . PRO A 1 104 ? -10.851 8.433 21.204 1.00 54.56 104 PRO A N 1
ATOM 786 C CA . PRO A 1 104 ? -11.278 7.058 21.409 1.00 54.56 104 PRO A CA 1
ATOM 787 C C . PRO A 1 104 ? -10.639 6.513 22.691 1.00 54.56 104 PRO A C 1
ATOM 789 O O . PRO A 1 104 ? -9.460 6.751 22.976 1.00 54.56 104 PRO A O 1
ATOM 792 N N . LYS A 1 105 ? -11.439 5.807 23.497 1.00 55.50 105 LYS A N 1
ATOM 793 C CA . LYS A 1 105 ? -10.949 5.126 24.700 1.00 55.50 105 LYS A CA 1
ATOM 794 C C . LYS A 1 105 ? -9.890 4.105 24.280 1.00 55.50 105 LYS A C 1
ATOM 796 O O . LYS A 1 105 ? -10.090 3.371 23.316 1.00 55.50 105 LYS A O 1
ATOM 801 N N . ARG A 1 106 ? -8.767 4.065 25.006 1.00 57.16 106 ARG A N 1
ATOM 802 C CA . ARG A 1 106 ? -7.703 3.068 24.811 1.00 57.16 106 ARG A CA 1
ATOM 803 C C . ARG A 1 106 ? -8.325 1.669 24.874 1.00 57.16 106 ARG A C 1
ATOM 805 O O . ARG A 1 106 ? -8.856 1.299 25.919 1.00 57.16 106 ARG A O 1
ATOM 812 N N . SER A 1 107 ? -8.275 0.935 23.762 1.00 61.75 107 SER A N 1
ATOM 813 C CA . SER A 1 107 ? -8.708 -0.462 23.711 1.00 61.75 107 SER A CA 1
ATOM 814 C C . SER A 1 107 ? -7.854 -1.296 24.670 1.00 61.75 107 SER A C 1
ATOM 816 O O . SER A 1 107 ? -6.646 -1.066 24.802 1.00 61.75 107 SER A O 1
ATOM 818 N N . VAL A 1 108 ? -8.485 -2.238 25.370 1.00 78.12 108 VAL A N 1
ATOM 819 C CA . VAL A 1 108 ? -7.772 -3.278 26.117 1.00 78.12 108 VAL A CA 1
ATOM 820 C C . VAL A 1 108 ? -7.023 -4.137 25.097 1.00 78.12 108 VAL A C 1
ATOM 822 O O . VAL A 1 108 ? -7.527 -4.406 24.013 1.00 78.12 108 VAL A O 1
ATOM 825 N N . PHE A 1 109 ? -5.788 -4.533 25.405 1.00 85.38 109 PHE A N 1
ATOM 826 C CA . PHE A 1 109 ? -5.001 -5.332 24.468 1.00 85.38 109 PHE A CA 1
ATOM 827 C C . PHE A 1 109 ? -5.675 -6.686 24.206 1.00 85.38 109 PHE A C 1
ATOM 829 O O . PHE A 1 109 ? -5.932 -7.451 25.136 1.00 85.38 109 PHE A O 1
ATOM 836 N N . HIS A 1 110 ? -5.877 -7.006 22.931 1.00 90.69 110 HIS A N 1
ATOM 837 C CA . HIS A 1 110 ? -6.415 -8.274 22.467 1.00 90.69 110 HIS A CA 1
ATOM 838 C C . HIS A 1 110 ? -5.539 -8.843 21.346 1.00 90.69 110 HIS A C 1
ATOM 840 O O . HIS A 1 110 ? -5.356 -8.223 20.299 1.00 90.69 110 HIS A O 1
ATOM 846 N N . ALA A 1 111 ? -5.032 -10.066 21.534 1.00 92.19 111 ALA A N 1
ATOM 847 C CA . ALA A 1 111 ? -4.155 -10.719 20.558 1.00 92.19 111 ALA A CA 1
ATOM 848 C C . ALA A 1 111 ? -4.814 -10.880 19.174 1.00 92.19 111 ALA A C 1
ATOM 850 O O . ALA A 1 111 ? -4.149 -10.731 18.150 1.00 92.19 111 ALA A O 1
ATOM 851 N N . TYR A 1 112 ? -6.131 -11.119 19.135 1.00 93.75 112 TYR A N 1
ATOM 852 C CA . TYR A 1 112 ? -6.871 -11.227 17.877 1.00 93.75 112 TYR A CA 1
ATOM 853 C C . TYR A 1 112 ? -6.873 -9.898 17.099 1.00 93.75 112 TYR A C 1
ATOM 855 O O . TYR A 1 112 ? -6.686 -9.899 15.887 1.00 93.75 112 TYR A O 1
ATOM 863 N N . GLU A 1 113 ? -7.018 -8.754 17.772 1.00 93.75 113 GLU A N 1
ATOM 864 C CA . GLU A 1 113 ? -6.991 -7.440 17.115 1.00 93.75 113 GLU A CA 1
ATOM 865 C C . GLU A 1 113 ? -5.590 -7.101 16.627 1.00 93.75 113 GLU A C 1
ATOM 867 O O . GLU A 1 113 ? -5.444 -6.613 15.510 1.00 93.75 113 GLU A O 1
ATOM 872 N N . LEU A 1 114 ? -4.558 -7.421 17.418 1.00 95.44 114 LEU A N 1
ATOM 873 C CA . LEU A 1 114 ? -3.173 -7.292 16.969 1.00 95.44 114 LEU A CA 1
ATOM 874 C C . LEU A 1 114 ? -2.946 -8.083 15.674 1.00 95.44 114 LEU A C 1
ATOM 876 O O . LEU A 1 114 ? -2.308 -7.572 14.759 1.00 95.44 114 LEU A O 1
ATOM 880 N N . SER A 1 115 ? -3.488 -9.301 15.573 1.00 96.88 115 SER A N 1
ATOM 881 C CA . SER A 1 115 ? -3.347 -10.101 14.352 1.00 96.88 115 SER A CA 1
ATOM 882 C C . SER A 1 115 ? -4.016 -9.439 13.146 1.00 96.88 115 SER A C 1
ATOM 884 O O . SER A 1 115 ? -3.406 -9.373 12.083 1.00 96.88 115 SER A O 1
ATOM 886 N N . VAL A 1 116 ? -5.211 -8.859 13.317 1.00 97.00 116 VAL A N 1
ATOM 887 C CA . VAL A 1 116 ? -5.895 -8.107 12.254 1.00 97.00 116 VAL A CA 1
ATOM 888 C C . VAL A 1 116 ? -5.056 -6.912 11.820 1.00 97.00 116 VAL A C 1
ATOM 890 O O . VAL A 1 116 ? -4.918 -6.664 10.622 1.00 97.00 116 VAL A O 1
ATOM 893 N N . TRP A 1 117 ? -4.444 -6.209 12.773 1.00 97.12 117 TRP A N 1
ATOM 894 C CA . TRP A 1 117 ? -3.564 -5.092 12.470 1.00 97.12 117 TRP A CA 1
ATOM 895 C C . TRP A 1 117 ? -2.343 -5.498 11.672 1.00 97.12 117 TRP A C 1
ATOM 897 O O . TRP A 1 117 ? -2.092 -4.932 10.610 1.00 97.12 117 TRP A O 1
ATOM 907 N N . VAL A 1 118 ? -1.613 -6.495 12.166 1.00 98.19 118 VAL A N 1
ATOM 908 C CA . VAL A 1 118 ? -0.406 -7.010 11.520 1.00 98.19 118 VAL A CA 1
ATOM 909 C C . VAL A 1 118 ? -0.726 -7.511 10.116 1.00 98.19 118 VAL A C 1
ATOM 911 O O . VAL A 1 118 ? -0.048 -7.115 9.175 1.00 98.19 118 VAL A O 1
ATOM 914 N N . VAL A 1 119 ? -1.786 -8.307 9.948 1.00 98.31 119 VAL A N 1
ATOM 915 C CA . VAL A 1 119 ? -2.202 -8.805 8.628 1.00 98.31 119 VAL A CA 1
ATOM 916 C C . VAL A 1 119 ? -2.568 -7.649 7.700 1.00 98.31 119 VAL A C 1
ATOM 918 O O . VAL A 1 119 ? -2.125 -7.635 6.557 1.00 98.31 119 VAL A O 1
ATOM 921 N N . THR A 1 120 ? -3.311 -6.649 8.184 1.00 98.25 120 THR A N 1
ATOM 922 C CA . THR A 1 120 ? -3.665 -5.471 7.374 1.00 98.25 120 THR A CA 1
ATOM 923 C C . THR A 1 120 ? -2.419 -4.704 6.937 1.00 98.25 120 THR A C 1
ATOM 925 O O . THR A 1 120 ? -2.290 -4.383 5.760 1.00 98.25 120 THR A O 1
ATOM 928 N N . GLY A 1 121 ? -1.478 -4.453 7.853 1.00 98.19 121 GLY A N 1
ATOM 929 C CA . GLY A 1 121 ? -0.221 -3.771 7.542 1.00 98.19 121 GLY A CA 1
ATOM 930 C C . GLY A 1 121 ? 0.633 -4.548 6.543 1.00 98.19 121 GLY A C 1
ATOM 931 O O . GLY A 1 121 ? 1.111 -3.975 5.569 1.00 98.19 121 GLY A O 1
ATOM 932 N N . VAL A 1 122 ? 0.777 -5.861 6.732 1.00 98.44 122 VAL A N 1
ATOM 933 C CA . VAL A 1 122 ? 1.509 -6.725 5.795 1.00 98.44 122 VAL A CA 1
ATOM 934 C C . VAL A 1 122 ? 0.858 -6.695 4.415 1.00 98.44 122 VAL A C 1
ATOM 936 O O . VAL A 1 122 ? 1.542 -6.415 3.440 1.00 98.44 122 VAL A O 1
ATOM 939 N N . LEU A 1 123 ? -0.454 -6.922 4.311 1.00 98.31 123 LEU A N 1
ATOM 940 C CA . LEU A 1 123 ? -1.145 -6.929 3.018 1.00 98.31 123 LEU A CA 1
ATOM 941 C C . LEU A 1 123 ? -1.100 -5.560 2.329 1.00 98.31 123 LEU A C 1
ATOM 943 O O . LEU A 1 123 ? -0.892 -5.500 1.119 1.00 98.31 123 LEU A O 1
ATOM 947 N N . ALA A 1 124 ? -1.242 -4.468 3.083 1.00 98.00 124 ALA A N 1
ATOM 948 C CA . ALA A 1 124 ? -1.110 -3.118 2.549 1.00 98.00 124 ALA A CA 1
ATOM 949 C C . ALA A 1 124 ? 0.310 -2.860 2.023 1.00 98.00 124 ALA A C 1
ATOM 951 O O . ALA A 1 124 ? 0.462 -2.407 0.891 1.00 98.00 124 ALA A O 1
ATOM 952 N N . SER A 1 125 ? 1.347 -3.221 2.785 1.00 97.31 125 SER A N 1
ATOM 953 C CA . SER A 1 125 ? 2.738 -3.084 2.339 1.00 97.31 125 SER A CA 1
ATOM 954 C C . SER A 1 125 ? 3.038 -3.966 1.127 1.00 97.31 125 SER A C 1
ATOM 956 O O . SER A 1 125 ? 3.658 -3.517 0.177 1.00 97.31 125 SER A O 1
ATOM 958 N N . LEU A 1 126 ? 2.548 -5.206 1.093 1.00 97.00 126 LEU A N 1
ATOM 959 C CA . LEU A 1 126 ? 2.747 -6.096 -0.054 1.00 97.00 126 LEU A CA 1
ATOM 960 C C . LEU A 1 126 ? 1.968 -5.648 -1.298 1.00 97.00 126 LEU A C 1
ATOM 962 O O . LEU A 1 126 ? 2.380 -5.963 -2.413 1.00 97.00 126 LEU A O 1
ATOM 966 N N . SER A 1 127 ? 0.879 -4.892 -1.133 1.00 96.75 127 SER A N 1
ATOM 967 C CA . SER A 1 127 ? 0.165 -4.297 -2.267 1.00 96.75 127 SER A CA 1
ATOM 968 C C . SER A 1 127 ? 1.029 -3.287 -3.030 1.00 96.75 127 SER A C 1
ATOM 970 O O . SER A 1 127 ? 0.902 -3.203 -4.248 1.00 96.75 127 SER A O 1
ATOM 972 N N . HIS A 1 128 ? 1.965 -2.613 -2.344 1.00 94.38 128 HIS A N 1
ATOM 973 C CA . HIS A 1 128 ? 3.009 -1.785 -2.961 1.00 94.38 128 HIS A CA 1
ATOM 974 C C . HIS A 1 128 ? 3.833 -2.591 -3.963 1.00 94.38 128 HIS A C 1
ATOM 976 O O . HIS A 1 128 ? 3.889 -2.264 -5.144 1.00 94.38 128 HIS A O 1
ATOM 982 N N . LEU A 1 129 ? 4.399 -3.709 -3.501 1.00 92.81 129 LEU A N 1
ATOM 983 C CA . LEU A 1 129 ? 5.214 -4.592 -4.335 1.00 92.81 129 LEU A CA 1
ATOM 984 C C . LEU A 1 129 ? 4.423 -5.164 -5.506 1.00 92.81 129 LEU A C 1
ATOM 986 O O . LEU A 1 129 ? 4.920 -5.213 -6.627 1.00 92.81 129 LEU A O 1
ATOM 990 N N . ALA A 1 130 ? 3.194 -5.615 -5.244 1.00 93.88 130 ALA A N 1
ATOM 991 C CA . ALA A 1 130 ? 2.330 -6.162 -6.280 1.00 93.88 130 ALA A CA 1
ATOM 992 C C . ALA A 1 130 ? 2.028 -5.119 -7.364 1.00 93.88 130 ALA A C 1
ATOM 994 O O . ALA A 1 130 ? 2.039 -5.453 -8.547 1.00 93.88 130 ALA A O 1
ATOM 995 N N . ALA A 1 131 ? 1.804 -3.865 -6.967 1.00 93.56 131 ALA A N 1
ATOM 996 C CA . ALA A 1 131 ? 1.656 -2.752 -7.887 1.00 93.56 131 ALA A CA 1
ATOM 997 C C . ALA A 1 131 ? 2.931 -2.526 -8.710 1.00 93.56 131 ALA A C 1
ATOM 999 O O . ALA A 1 131 ? 2.861 -2.539 -9.933 1.00 93.56 131 ALA A O 1
ATOM 1000 N N . ASP A 1 132 ? 4.100 -2.387 -8.093 1.00 91.06 132 ASP A N 1
ATOM 1001 C CA . ASP A 1 132 ? 5.317 -2.029 -8.839 1.00 91.06 132 ASP A CA 1
ATOM 1002 C C . ASP A 1 132 ? 5.893 -3.154 -9.693 1.00 91.06 132 ASP A C 1
ATOM 1004 O O . ASP A 1 132 ? 6.607 -2.893 -10.660 1.00 91.06 132 ASP A O 1
ATOM 1008 N N . LEU A 1 133 ? 5.515 -4.403 -9.420 1.00 91.62 133 LEU A N 1
ATOM 1009 C CA . LEU A 1 133 ? 5.747 -5.497 -10.357 1.00 91.62 133 LEU A CA 1
ATOM 1010 C C . LEU A 1 133 ? 5.021 -5.282 -11.688 1.00 91.62 133 LEU A C 1
ATOM 1012 O O . LEU A 1 133 ? 5.522 -5.730 -12.713 1.00 91.62 133 LEU A O 1
ATOM 1016 N N . VAL A 1 134 ? 3.855 -4.635 -11.667 1.00 92.50 134 VAL A N 1
ATOM 1017 C CA . VAL A 1 134 ? 2.967 -4.486 -12.826 1.00 92.50 134 VAL A CA 1
ATOM 1018 C C . VAL A 1 134 ? 3.092 -3.111 -13.487 1.00 92.50 134 VAL A C 1
ATOM 1020 O O . VAL A 1 134 ? 3.034 -2.989 -14.712 1.00 92.50 134 VAL A O 1
ATOM 1023 N N . PHE A 1 135 ? 3.282 -2.079 -12.667 1.00 90.00 135 PHE A N 1
ATOM 1024 C CA . PHE A 1 135 ? 3.482 -0.694 -13.070 1.00 90.00 135 PHE A CA 1
ATOM 1025 C C . PHE A 1 135 ? 4.974 -0.387 -13.139 1.00 90.00 13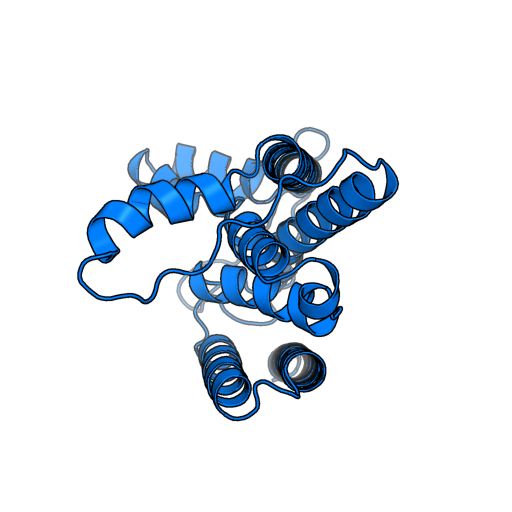5 PHE A C 1
ATOM 1027 O O . PHE A 1 135 ? 5.541 0.186 -12.205 1.00 90.00 135 PHE A O 1
ATOM 1034 N N . SER A 1 136 ? 5.608 -0.778 -14.240 1.00 85.06 136 SER A N 1
ATOM 1035 C CA . SER A 1 136 ? 7.037 -0.559 -14.460 1.00 85.06 136 SER A CA 1
ATOM 1036 C C . SER A 1 136 ? 7.318 -0.032 -15.865 1.00 85.06 136 SER A C 1
ATOM 1038 O O . SER A 1 136 ? 6.538 -0.238 -16.795 1.00 85.06 136 SER A O 1
ATOM 1040 N N . GLY A 1 137 ? 8.430 0.696 -15.988 1.00 72.00 137 GLY A N 1
ATOM 1041 C CA . GLY A 1 137 ? 8.914 1.219 -17.263 1.00 72.00 137 GLY A CA 1
ATOM 1042 C C . GLY A 1 137 ? 8.137 2.415 -17.810 1.00 72.00 137 GLY A C 1
ATOM 1043 O O . GLY A 1 137 ? 7.073 2.794 -17.329 1.00 72.00 137 GLY A O 1
ATOM 1044 N N . HIS A 1 138 ? 8.701 3.053 -18.827 1.00 67.12 138 HIS A N 1
ATOM 1045 C CA . HIS A 1 138 ? 8.101 4.145 -19.594 1.00 67.12 138 HIS A CA 1
ATOM 1046 C C . HIS A 1 138 ? 8.799 4.178 -20.965 1.00 67.12 138 HIS A C 1
ATOM 1048 O O . HIS A 1 138 ? 9.963 3.794 -21.039 1.00 67.12 138 HIS A O 1
ATOM 1054 N N . PRO A 1 139 ? 8.214 4.721 -22.048 1.00 61.47 139 PRO A N 1
ATOM 1055 C CA . PRO A 1 139 ? 8.917 4.853 -23.335 1.00 61.47 139 PRO A CA 1
ATOM 1056 C C . PRO A 1 139 ? 10.295 5.549 -23.283 1.00 61.47 139 PRO A C 1
ATOM 1058 O O . PRO A 1 139 ? 11.069 5.462 -24.229 1.00 61.47 139 PRO A O 1
ATOM 1061 N N . VAL A 1 140 ? 10.596 6.250 -22.184 1.00 64.19 140 VAL A N 1
ATOM 1062 C CA . VAL A 1 140 ? 11.845 6.998 -21.952 1.00 64.19 140 VAL A CA 1
ATOM 1063 C C . VAL A 1 140 ? 12.678 6.410 -20.795 1.00 64.19 140 VAL A C 1
ATOM 1065 O O . VAL A 1 140 ? 13.840 6.768 -20.634 1.00 64.19 140 VAL A O 1
ATOM 1068 N N . PHE A 1 141 ? 12.118 5.491 -20.000 1.00 61.62 141 PHE A N 1
ATOM 1069 C CA . PHE A 1 141 ? 12.787 4.872 -18.853 1.00 61.62 141 PHE A CA 1
ATOM 1070 C C . PHE A 1 141 ? 12.710 3.353 -18.974 1.00 61.62 141 PHE A C 1
ATOM 1072 O O . PHE A 1 141 ? 11.625 2.794 -19.093 1.00 61.62 141 PHE A O 1
ATOM 1079 N N . SER A 1 142 ? 13.859 2.680 -18.915 1.00 66.69 142 SER A N 1
ATOM 1080 C CA . SER A 1 142 ? 13.911 1.217 -18.926 1.00 66.69 142 SER A CA 1
ATOM 1081 C C . SER A 1 142 ? 13.035 0.626 -17.823 1.00 66.69 142 SER A C 1
ATOM 1083 O O . SER A 1 142 ? 13.025 1.158 -16.708 1.00 66.69 142 SER A O 1
ATOM 1085 N N . ASP A 1 143 ? 12.389 -0.502 -18.109 1.00 73.88 143 ASP A N 1
ATOM 1086 C CA . ASP A 1 143 ? 11.685 -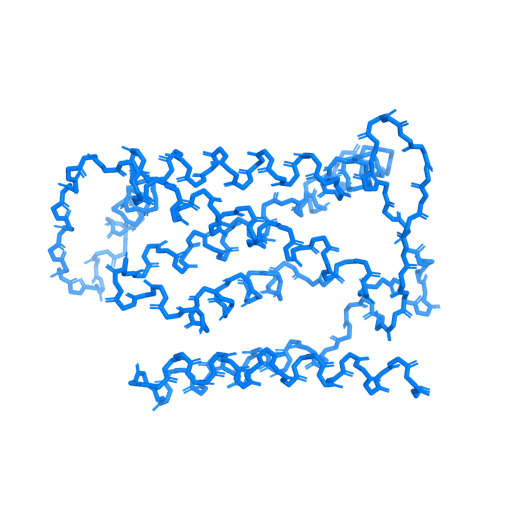1.293 -17.102 1.00 73.88 143 ASP A CA 1
ATOM 1087 C C . ASP A 1 143 ? 12.596 -1.525 -15.892 1.00 73.88 143 ASP A C 1
ATOM 1089 O O . ASP A 1 143 ? 13.737 -1.984 -16.019 1.00 73.88 143 ASP A O 1
ATOM 1093 N N . TRP A 1 144 ? 12.115 -1.178 -14.699 1.00 74.56 144 TRP A N 1
ATOM 1094 C CA . TRP A 1 144 ? 12.830 -1.488 -13.470 1.00 74.56 144 TRP A CA 1
ATOM 1095 C C . TRP A 1 144 ? 12.362 -2.837 -12.948 1.00 74.56 144 TRP A C 1
ATOM 1097 O O . TRP A 1 144 ? 11.221 -3.028 -12.539 1.00 74.56 144 TRP A O 1
ATOM 1107 N N . GLY A 1 145 ? 13.272 -3.799 -12.960 1.00 82.31 145 GLY A N 1
ATOM 1108 C CA . GLY A 1 145 ? 13.039 -5.067 -12.302 1.00 82.31 145 GLY A CA 1
ATOM 1109 C C . GLY A 1 145 ? 13.334 -4.986 -10.802 1.00 82.31 145 GLY A C 1
ATOM 1110 O O . GLY A 1 145 ? 14.271 -4.313 -10.368 1.00 82.31 145 GLY A O 1
ATOM 1111 N N . LEU A 1 146 ? 12.538 -5.700 -10.013 1.00 89.00 146 LEU A N 1
ATOM 1112 C CA . LEU A 1 146 ? 12.598 -5.717 -8.555 1.00 89.00 146 LEU A CA 1
ATOM 1113 C C . LEU A 1 146 ? 13.349 -6.955 -8.064 1.00 89.00 146 LEU A C 1
ATOM 1115 O O . LEU A 1 146 ? 13.164 -8.045 -8.609 1.00 89.00 146 LEU A O 1
ATOM 1119 N N . ARG A 1 147 ? 14.164 -6.820 -7.011 1.00 91.44 147 ARG A N 1
ATOM 1120 C CA . ARG A 1 147 ? 14.862 -7.951 -6.370 1.00 91.44 147 ARG A CA 1
ATOM 1121 C C . ARG A 1 147 ? 14.111 -8.419 -5.125 1.00 91.44 147 ARG A C 1
ATOM 1123 O O . ARG A 1 147 ? 14.547 -8.217 -3.992 1.00 91.44 147 ARG A O 1
ATOM 1130 N N . LEU A 1 148 ? 12.982 -9.089 -5.347 1.00 92.81 148 LEU A N 1
ATOM 1131 C CA . LEU A 1 148 ? 12.030 -9.471 -4.298 1.00 92.81 148 LEU A CA 1
ATOM 1132 C C . LEU A 1 148 ? 12.636 -10.290 -3.144 1.00 92.81 148 LEU A C 1
ATOM 1134 O O . LEU A 1 148 ? 12.138 -10.205 -2.023 1.00 92.81 148 LEU A O 1
ATOM 1138 N N . LEU A 1 149 ? 13.670 -11.097 -3.416 1.00 94.50 149 LEU A N 1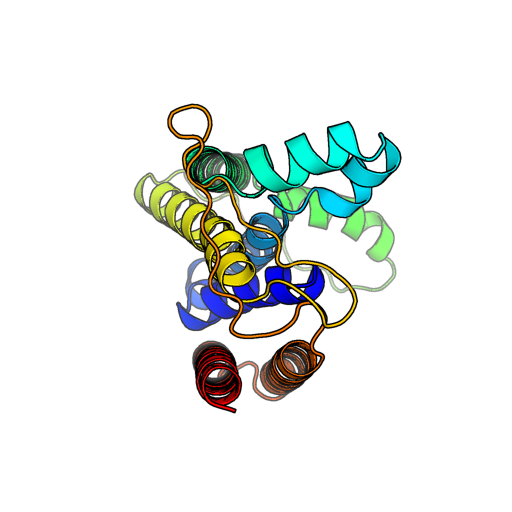
ATOM 1139 C CA . LEU A 1 149 ? 14.266 -12.054 -2.471 1.00 94.50 149 LEU A CA 1
ATOM 1140 C C . LEU A 1 149 ? 15.719 -11.730 -2.089 1.00 94.50 149 LEU A C 1
ATOM 1142 O O . LEU A 1 149 ? 16.416 -12.584 -1.540 1.00 94.50 149 LEU A O 1
ATOM 1146 N N . TRP A 1 150 ? 16.206 -10.524 -2.375 1.00 91.94 150 TRP A N 1
ATOM 1147 C CA . TRP A 1 150 ? 17.545 -10.115 -1.944 1.00 91.94 150 TRP A CA 1
ATOM 1148 C C . TRP A 1 150 ? 17.655 -10.132 -0.397 1.00 91.94 150 TRP A C 1
ATOM 1150 O O . TRP A 1 150 ? 16.661 -9.850 0.275 1.00 91.94 150 TRP A O 1
ATOM 1160 N N . PRO A 1 151 ? 18.801 -10.480 0.222 1.00 91.62 151 PRO A N 1
ATOM 1161 C CA . PRO A 1 151 ? 20.085 -10.886 -0.362 1.00 91.62 151 PRO A CA 1
ATOM 1162 C C . PRO A 1 151 ? 20.191 -12.385 -0.684 1.00 91.62 151 PRO A C 1
ATOM 1164 O O . PRO A 1 151 ? 21.265 -12.860 -1.034 1.00 91.62 151 PRO A O 1
ATOM 1167 N N . PHE A 1 152 ? 19.107 -13.152 -0.556 1.00 94.62 152 PHE A N 1
ATOM 1168 C CA . PHE A 1 152 ? 19.128 -14.603 -0.781 1.00 94.62 152 PHE A CA 1
ATOM 1169 C C . PHE A 1 152 ? 19.127 -14.977 -2.268 1.00 94.62 152 PHE A C 1
ATOM 1171 O O . PHE A 1 152 ? 19.532 -16.079 -2.632 1.00 94.62 152 PHE A O 1
ATOM 1178 N N . SER A 1 153 ? 18.653 -14.077 -3.134 1.00 93.25 153 SER A N 1
ATOM 1179 C CA . SER A 1 153 ? 18.665 -14.249 -4.584 1.00 93.25 153 SER A CA 1
ATOM 1180 C C . SER A 1 153 ? 18.802 -12.908 -5.301 1.00 93.25 153 SER A C 1
ATOM 1182 O O . SER A 1 153 ? 18.109 -11.949 -4.967 1.00 93.25 153 SER A O 1
ATOM 1184 N N . ASP A 1 154 ? 19.636 -12.881 -6.341 1.00 90.19 154 ASP A N 1
ATOM 1185 C CA . ASP A 1 154 ? 19.770 -11.755 -7.275 1.00 90.19 154 ASP A CA 1
ATOM 1186 C C . ASP A 1 154 ? 18.801 -11.831 -8.461 1.00 90.19 154 ASP A C 1
ATOM 1188 O O . ASP A 1 154 ? 18.916 -11.063 -9.417 1.00 90.19 154 ASP A O 1
ATOM 1192 N N . ARG A 1 155 ? 17.840 -12.764 -8.430 1.00 92.69 155 ARG A N 1
ATOM 1193 C CA . ARG A 1 155 ? 16.809 -12.839 -9.464 1.00 92.69 155 ARG A CA 1
ATOM 1194 C C . ARG A 1 155 ? 16.016 -11.531 -9.495 1.00 92.69 155 ARG A C 1
ATOM 1196 O O . ARG A 1 155 ? 15.736 -10.920 -8.467 1.00 92.69 155 ARG A O 1
ATOM 1203 N N . VAL A 1 156 ? 15.672 -11.118 -10.706 1.00 90.31 156 VAL A N 1
ATOM 1204 C CA . VAL A 1 156 ? 14.942 -9.886 -10.984 1.00 90.31 156 VAL A CA 1
ATOM 1205 C C . VAL A 1 156 ? 13.557 -10.253 -11.508 1.00 90.31 156 VAL A C 1
ATOM 1207 O O . VAL A 1 156 ? 13.432 -11.135 -12.361 1.00 90.31 156 VAL A O 1
ATOM 1210 N N . TRP A 1 157 ? 12.523 -9.601 -10.981 1.00 91.31 157 TRP A N 1
ATOM 1211 C CA . TRP A 1 157 ? 11.129 -9.802 -11.376 1.00 91.31 157 TRP A CA 1
ATOM 1212 C C . TRP A 1 157 ? 10.509 -8.491 -11.850 1.00 91.31 157 TRP A C 1
ATOM 1214 O O . TRP A 1 157 ? 10.742 -7.442 -11.259 1.00 91.31 157 TRP A O 1
ATOM 1224 N N . GLY A 1 158 ? 9.686 -8.566 -12.888 1.00 90.00 158 GLY A N 1
ATOM 1225 C CA . GLY A 1 158 ? 8.920 -7.446 -13.416 1.00 90.00 158 GLY A CA 1
ATOM 1226 C C . GLY A 1 158 ? 7.977 -7.945 -14.503 1.00 90.00 158 GLY A C 1
ATOM 1227 O O . GLY A 1 158 ? 8.322 -8.858 -15.255 1.00 90.00 158 GLY A O 1
ATOM 1228 N N . TYR A 1 159 ? 6.782 -7.375 -14.545 1.00 90.06 159 TYR A N 1
ATOM 1229 C CA . TYR A 1 159 ? 5.733 -7.656 -15.515 1.00 90.06 159 TYR A CA 1
ATOM 1230 C C . TYR A 1 159 ? 5.216 -6.303 -16.018 1.00 90.06 159 TYR A C 1
ATOM 1232 O O . TYR A 1 159 ? 4.193 -5.843 -15.525 1.00 90.06 159 TYR A O 1
ATOM 1240 N N . PRO A 1 160 ? 5.930 -5.618 -16.927 1.00 88.25 160 PRO A N 1
ATOM 1241 C CA . PRO A 1 160 ? 5.613 -4.250 -17.348 1.00 88.25 160 PRO A CA 1
ATOM 1242 C C . PRO A 1 160 ? 4.316 -4.201 -18.177 1.00 88.25 160 PRO A C 1
ATOM 1244 O O . PRO A 1 160 ? 4.344 -4.079 -19.397 1.00 88.25 160 PRO A O 1
ATOM 1247 N N . LEU A 1 161 ? 3.160 -4.349 -17.522 1.00 90.69 161 LEU A N 1
ATOM 1248 C CA . LEU A 1 161 ? 1.843 -4.349 -18.173 1.00 90.69 161 LEU A CA 1
ATOM 1249 C C . LEU A 1 161 ? 1.301 -2.931 -18.339 1.00 90.69 161 LEU A C 1
ATOM 1251 O O . LEU A 1 161 ? 0.500 -2.669 -19.232 1.00 90.69 161 LEU A O 1
ATOM 1255 N N . VAL A 1 162 ? 1.699 -2.018 -17.452 1.00 91.06 162 VAL A N 1
ATOM 1256 C CA . VAL A 1 162 ? 1.315 -0.609 -17.514 1.00 91.06 162 VAL A CA 1
ATOM 1257 C C . VAL A 1 162 ? 2.546 0.242 -17.259 1.00 91.06 162 VAL A C 1
ATOM 1259 O O . VAL A 1 162 ? 3.275 0.011 -16.297 1.00 91.06 162 VAL A O 1
ATOM 1262 N N . SER A 1 163 ? 2.762 1.253 -18.099 1.00 89.81 163 SER A N 1
ATOM 1263 C CA . SER A 1 163 ? 3.847 2.204 -17.879 1.00 89.81 163 SER A CA 1
ATOM 1264 C C . SER A 1 163 ? 3.667 2.936 -16.553 1.00 89.81 163 SER A C 1
ATOM 1266 O O . SER A 1 163 ? 2.564 3.335 -16.168 1.00 89.81 163 SER A O 1
ATOM 1268 N N . TRP A 1 164 ? 4.772 3.156 -15.859 1.00 87.62 164 TRP A N 1
ATOM 1269 C CA . TRP A 1 164 ? 4.791 4.012 -14.692 1.00 87.62 164 TRP A CA 1
ATOM 1270 C C . TRP A 1 164 ? 4.396 5.447 -15.053 1.00 87.62 164 TRP A C 1
ATOM 1272 O O . TRP A 1 164 ? 4.788 5.978 -16.093 1.00 87.62 164 TRP A O 1
ATOM 1282 N N . GLY A 1 165 ? 3.611 6.074 -14.176 1.00 84.88 165 GLY A N 1
ATOM 1283 C CA . GLY A 1 165 ? 3.074 7.416 -14.394 1.00 84.88 165 GLY A CA 1
ATOM 1284 C C . GLY A 1 165 ? 1.876 7.468 -15.346 1.00 84.88 165 GLY A C 1
ATOM 1285 O O . GLY A 1 165 ? 1.408 8.562 -15.656 1.00 84.88 165 GLY A O 1
ATOM 1286 N N . ASP A 1 166 ? 1.357 6.320 -15.801 1.00 90.00 166 ASP A N 1
ATOM 1287 C CA . ASP A 1 166 ? 0.110 6.280 -16.563 1.00 90.00 166 ASP A CA 1
ATOM 1288 C C . ASP A 1 166 ? -1.044 6.901 -15.742 1.00 90.00 166 ASP A C 1
ATOM 1290 O O . ASP A 1 166 ? -1.351 6.432 -14.642 1.00 90.00 166 ASP A O 1
ATOM 1294 N N . PRO A 1 167 ? -1.718 7.948 -16.255 1.00 93.19 167 PRO A N 1
ATOM 1295 C CA . PRO A 1 167 ? -2.693 8.703 -15.473 1.00 93.19 167 PRO A CA 1
ATOM 1296 C C . PRO A 1 167 ? -4.010 7.947 -15.248 1.00 93.19 167 PRO A C 1
ATOM 1298 O O . PRO A 1 167 ? -4.834 8.388 -14.444 1.00 93.19 167 PRO A O 1
ATOM 1301 N N . GLY A 1 168 ? -4.253 6.834 -15.950 1.00 95.12 168 GLY A N 1
ATOM 1302 C CA . GLY A 1 168 ? -5.529 6.124 -15.912 1.00 95.12 168 GLY A CA 1
ATOM 1303 C C . GLY A 1 168 ? -5.878 5.612 -14.517 1.00 95.12 168 GLY A C 1
ATOM 1304 O O . GLY A 1 168 ? -7.006 5.791 -14.056 1.00 95.12 168 GLY A O 1
ATOM 1305 N N . VAL A 1 169 ? -4.902 5.055 -13.799 1.00 94.69 169 VAL A N 1
ATOM 1306 C CA . VAL A 1 169 ? -5.112 4.557 -12.430 1.00 94.69 169 VAL A CA 1
ATOM 1307 C C . VAL A 1 169 ? -5.350 5.692 -11.445 1.00 94.69 169 VAL A C 1
ATOM 1309 O O . VAL A 1 169 ? -6.273 5.606 -10.632 1.00 94.69 169 VAL A O 1
ATOM 1312 N N . THR A 1 170 ? -4.601 6.790 -11.568 1.00 96.38 170 THR A N 1
ATOM 1313 C CA . THR A 1 170 ? -4.867 8.019 -10.813 1.00 96.38 170 THR A CA 1
ATOM 1314 C C . THR A 1 170 ? -6.313 8.485 -11.013 1.00 96.38 170 THR A C 1
ATOM 1316 O O . THR A 1 170 ? -7.012 8.735 -10.030 1.00 96.38 170 THR A O 1
ATOM 1319 N N . LEU A 1 171 ? -6.809 8.545 -12.255 1.00 97.81 171 LEU A N 1
ATOM 1320 C CA . LEU A 1 171 ? -8.190 8.957 -12.541 1.00 97.81 171 LEU A CA 1
ATOM 1321 C C . LEU A 1 171 ? -9.227 8.007 -11.923 1.00 97.81 171 LEU A C 1
ATOM 1323 O O . LEU A 1 171 ? -10.225 8.475 -11.368 1.00 97.81 171 LEU A O 1
ATOM 1327 N N . ILE A 1 172 ? -8.983 6.693 -11.966 1.00 98.12 172 ILE A N 1
ATOM 1328 C CA . ILE A 1 172 ? -9.856 5.691 -11.335 1.00 98.12 172 ILE A CA 1
ATOM 1329 C C . ILE A 1 172 ? -9.912 5.909 -9.817 1.00 98.12 172 ILE A C 1
ATOM 1331 O O . ILE A 1 172 ? -11.006 5.960 -9.249 1.00 98.12 172 ILE A O 1
ATOM 1335 N N . PHE A 1 173 ? -8.766 6.088 -9.153 1.00 98.06 173 PHE A N 1
ATOM 1336 C CA . PHE A 1 173 ? -8.732 6.323 -7.707 1.00 98.06 173 PHE A CA 1
ATOM 1337 C C . PHE A 1 173 ? -9.360 7.656 -7.304 1.00 98.06 173 PHE A C 1
ATOM 1339 O O . PHE A 1 173 ? -10.108 7.697 -6.326 1.00 98.06 173 PHE A O 1
ATOM 1346 N N . VAL A 1 174 ? -9.129 8.727 -8.067 1.00 97.94 174 VAL A N 1
ATOM 1347 C CA . VAL A 1 174 ? -9.764 10.032 -7.833 1.00 97.94 174 VAL A CA 1
ATOM 1348 C C . VAL A 1 174 ? -11.285 9.922 -7.981 1.00 97.94 174 VAL A C 1
ATOM 1350 O O . VAL A 1 174 ? -12.025 10.382 -7.108 1.00 97.94 174 VAL A O 1
ATOM 1353 N N . GLY A 1 175 ? -11.771 9.255 -9.032 1.00 98.25 175 GLY A N 1
ATOM 1354 C CA . GLY A 1 175 ? -13.199 8.986 -9.221 1.00 98.25 175 GLY A CA 1
ATOM 1355 C C . GLY A 1 175 ? -13.795 8.164 -8.073 1.00 98.25 175 GLY A C 1
ATOM 1356 O O . GLY A 1 175 ? -14.840 8.525 -7.526 1.00 98.25 175 GLY A O 1
ATOM 1357 N N . GLY A 1 176 ? -13.093 7.111 -7.645 1.00 98.00 176 GLY A N 1
ATOM 1358 C CA . GLY A 1 176 ? -13.455 6.301 -6.481 1.00 98.00 176 GLY A CA 1
ATOM 1359 C C . GLY A 1 176 ? -13.517 7.120 -5.190 1.00 98.00 176 GLY A C 1
ATOM 1360 O O . GLY A 1 176 ? -14.462 6.984 -4.414 1.00 98.00 176 GLY A O 1
ATOM 1361 N N . MET A 1 177 ? -12.568 8.034 -4.977 1.00 97.38 177 MET A N 1
ATOM 1362 C CA . MET A 1 177 ? -12.546 8.941 -3.827 1.00 97.38 177 MET A CA 1
ATOM 1363 C C . MET A 1 177 ? -13.769 9.864 -3.802 1.00 97.38 177 MET A C 1
ATOM 1365 O O . MET A 1 177 ? -14.453 9.949 -2.779 1.00 97.38 177 MET A O 1
ATOM 1369 N N . PHE A 1 178 ? -14.111 10.498 -4.927 1.00 97.94 178 PHE A N 1
ATOM 1370 C CA . PHE A 1 178 ? -15.325 11.315 -5.016 1.00 97.94 178 PHE A CA 1
ATOM 1371 C C . PHE A 1 178 ? -16.598 10.486 -4.816 1.00 97.94 178 PHE A C 1
ATOM 1373 O O . PHE A 1 178 ? -17.523 10.931 -4.132 1.00 97.94 178 PHE A O 1
ATOM 1380 N N . ALA A 1 179 ? -16.640 9.259 -5.337 1.00 97.69 179 ALA A N 1
ATOM 1381 C CA . ALA A 1 179 ? -17.741 8.333 -5.097 1.00 97.69 179 ALA A CA 1
ATOM 1382 C C . ALA A 1 179 ? -17.871 7.965 -3.605 1.00 97.69 179 ALA A C 1
ATOM 1384 O O . ALA A 1 179 ? -18.982 7.946 -3.069 1.00 97.69 179 ALA A O 1
ATOM 1385 N N . MET A 1 180 ? -16.757 7.740 -2.904 1.00 96.94 180 MET A N 1
ATOM 1386 C CA . MET A 1 180 ? -16.741 7.468 -1.461 1.00 96.94 180 MET A CA 1
ATOM 1387 C C . MET A 1 180 ? -17.265 8.659 -0.647 1.00 96.94 180 MET A C 1
ATOM 1389 O O . MET A 1 180 ? -18.055 8.464 0.278 1.00 96.94 180 MET A O 1
ATOM 1393 N N . ILE A 1 181 ? -16.916 9.891 -1.039 1.00 95.19 181 ILE A N 1
ATOM 1394 C CA . ILE A 1 181 ? -17.466 11.123 -0.444 1.00 95.19 181 ILE A CA 1
ATOM 1395 C C . ILE A 1 181 ? -18.972 11.237 -0.719 1.00 95.19 181 ILE A C 1
ATOM 1397 O O . ILE A 1 181 ? -19.748 11.598 0.166 1.00 95.19 181 ILE A O 1
ATOM 1401 N N . ARG A 1 182 ? -19.411 10.912 -1.941 1.00 97.56 182 ARG A N 1
ATOM 1402 C CA . ARG A 1 182 ? -20.814 11.029 -2.366 1.00 97.56 182 ARG A CA 1
ATOM 1403 C C . ARG A 1 182 ? -21.730 9.977 -1.735 1.00 97.56 182 ARG A C 1
ATOM 1405 O O . ARG A 1 182 ? -22.920 10.254 -1.530 1.00 97.56 182 ARG A O 1
ATOM 1412 N N . TRP A 1 183 ? -21.203 8.785 -1.453 1.00 96.94 183 TRP A N 1
ATOM 1413 C CA . TRP A 1 183 ? -21.937 7.645 -0.897 1.00 96.94 183 TRP A CA 1
ATOM 1414 C C . TRP A 1 183 ? -21.231 7.043 0.333 1.00 96.94 183 TRP A C 1
ATOM 1416 O O . TRP A 1 183 ? -20.862 5.866 0.321 1.00 96.94 183 TRP A O 1
ATOM 1426 N N . PRO A 1 184 ? -21.139 7.780 1.456 1.00 93.75 184 PRO A N 1
ATOM 1427 C CA . PRO A 1 184 ? -20.386 7.356 2.644 1.00 93.75 184 PRO A CA 1
ATOM 1428 C C . PRO A 1 184 ? -20.981 6.129 3.354 1.00 93.75 184 PRO A C 1
ATOM 1430 O O . PRO A 1 184 ? -20.328 5.491 4.167 1.00 93.75 184 PRO A O 1
ATOM 1433 N N . ARG A 1 185 ? -22.230 5.753 3.046 1.00 95.50 185 ARG A N 1
ATOM 1434 C CA . ARG A 1 185 ? -22.852 4.510 3.544 1.00 95.50 185 ARG A CA 1
ATOM 1435 C C . ARG A 1 185 ? -22.491 3.273 2.714 1.00 95.50 185 ARG A C 1
ATOM 1437 O O . ARG A 1 185 ? -22.890 2.171 3.073 1.00 95.50 185 ARG A O 1
ATOM 1444 N N . ARG A 1 186 ? -21.800 3.450 1.584 1.00 96.56 186 ARG A N 1
ATOM 1445 C CA . ARG A 1 186 ? -21.466 2.393 0.617 1.00 96.56 186 ARG A CA 1
ATOM 1446 C C . ARG A 1 186 ? -19.957 2.270 0.387 1.00 96.56 186 ARG A C 1
ATOM 1448 O O . ARG A 1 186 ? -19.569 1.748 -0.652 1.00 96.56 186 ARG A O 1
ATOM 1455 N N . LEU A 1 187 ? -19.126 2.718 1.336 1.00 96.44 187 LEU A N 1
ATOM 1456 C CA . LEU A 1 187 ? -17.661 2.727 1.201 1.00 96.44 187 LEU A CA 1
ATOM 1457 C C . LEU A 1 187 ? -17.121 1.374 0.743 1.00 96.44 187 LEU A C 1
ATOM 1459 O O . LEU A 1 187 ? -16.491 1.310 -0.301 1.00 96.44 187 LEU A O 1
ATOM 1463 N N . GLN A 1 188 ? -17.480 0.287 1.431 1.00 97.94 188 GLN A N 1
ATOM 1464 C CA . GLN A 1 188 ? -17.013 -1.057 1.086 1.00 97.94 188 GLN A CA 1
ATOM 1465 C C . GLN A 1 188 ? -17.294 -1.448 -0.376 1.00 97.94 188 GLN A C 1
ATOM 1467 O O . GLN A 1 188 ? -16.409 -1.943 -1.071 1.00 97.94 188 GLN A O 1
ATOM 1472 N N . LEU A 1 189 ? -18.515 -1.189 -0.861 1.00 98.19 189 LEU A N 1
ATOM 1473 C CA . LEU A 1 189 ? -18.905 -1.487 -2.240 1.00 98.19 189 LEU A CA 1
ATOM 1474 C C . LEU A 1 189 ? -18.149 -0.602 -3.237 1.00 98.19 189 LEU A C 1
ATOM 1476 O O . LEU A 1 189 ? -17.611 -1.107 -4.217 1.00 98.19 189 LEU A O 1
ATOM 1480 N N . VAL A 1 190 ? -18.104 0.711 -2.992 1.00 98.38 190 VAL A N 1
ATOM 1481 C CA . VAL A 1 190 ? -17.418 1.668 -3.873 1.00 98.38 190 VAL A CA 1
ATOM 1482 C C . VAL A 1 190 ? -15.925 1.349 -3.954 1.00 98.38 190 VAL A C 1
ATOM 1484 O O . VAL A 1 190 ? -15.362 1.338 -5.047 1.00 98.38 190 VAL A O 1
ATOM 1487 N N . SER A 1 191 ? -15.291 1.028 -2.827 1.00 98.25 191 SER A N 1
ATOM 1488 C CA . SER A 1 191 ? -13.889 0.625 -2.770 1.00 98.25 191 SER A CA 1
ATOM 1489 C C . SER A 1 191 ? -13.641 -0.680 -3.526 1.00 98.25 191 SER A C 1
ATOM 1491 O O . SER A 1 191 ? -12.724 -0.741 -4.342 1.00 98.25 191 SER A O 1
ATOM 1493 N N . GLY A 1 192 ? -14.495 -1.693 -3.343 1.00 98.56 192 GLY A N 1
ATOM 1494 C CA . GLY A 1 192 ? -14.403 -2.947 -4.096 1.00 98.56 192 GLY A CA 1
ATOM 1495 C C . GLY A 1 192 ? -14.538 -2.746 -5.610 1.00 98.56 192 GLY A C 1
ATOM 1496 O O . GLY A 1 192 ? -13.740 -3.283 -6.380 1.00 98.56 192 GLY A O 1
ATOM 1497 N N . LEU A 1 193 ? -15.492 -1.916 -6.045 1.00 98.56 193 LEU A N 1
ATOM 1498 C CA . LEU A 1 193 ? -15.657 -1.557 -7.458 1.00 98.56 193 LEU A CA 1
ATOM 1499 C C . LEU A 1 193 ? -14.454 -0.777 -7.998 1.00 98.56 193 LEU A C 1
ATOM 1501 O O . LEU A 1 193 ? -14.016 -1.037 -9.116 1.00 98.56 193 LEU A O 1
ATOM 1505 N N . THR A 1 194 ? -13.889 0.135 -7.204 1.00 98.50 194 THR A N 1
ATOM 1506 C CA . THR A 1 194 ? -12.694 0.907 -7.584 1.00 98.50 194 THR A CA 1
ATOM 1507 C C . THR A 1 194 ? -11.513 -0.030 -7.838 1.00 98.50 194 THR A C 1
ATOM 1509 O O . THR A 1 194 ? -10.916 0.024 -8.909 1.00 98.50 194 THR A O 1
ATOM 1512 N N . LEU A 1 195 ? -11.228 -0.960 -6.918 1.00 98.31 195 LEU A N 1
ATOM 1513 C CA . LEU A 1 195 ? -10.147 -1.944 -7.086 1.00 98.31 195 LEU A CA 1
ATOM 1514 C C . LEU A 1 195 ? -10.388 -2.877 -8.273 1.00 98.31 195 LEU A C 1
ATOM 1516 O O . LEU A 1 195 ? -9.473 -3.139 -9.047 1.00 98.31 195 LEU A O 1
ATOM 1520 N N . THR A 1 196 ? -11.627 -3.338 -8.456 1.00 98.31 196 THR A N 1
ATOM 1521 C CA . THR A 1 196 ? -11.997 -4.171 -9.612 1.00 98.31 196 THR A CA 1
ATOM 1522 C C . THR A 1 196 ? -11.779 -3.418 -10.925 1.00 98.31 196 THR A C 1
ATOM 1524 O O . THR A 1 196 ? -11.292 -3.991 -11.895 1.00 98.31 196 THR A O 1
ATOM 1527 N N . THR A 1 197 ? -12.076 -2.117 -10.946 1.00 98.31 197 THR A N 1
ATOM 1528 C CA . THR A 1 197 ? -11.837 -1.253 -12.110 1.00 98.31 197 THR A CA 1
ATOM 1529 C C . THR A 1 197 ? -10.343 -1.082 -12.380 1.00 98.31 197 THR A C 1
ATOM 1531 O O . THR A 1 197 ? -9.939 -1.163 -13.535 1.00 98.31 197 THR A O 1
ATOM 1534 N N . VAL A 1 198 ? -9.507 -0.921 -11.345 1.00 97.31 198 VAL A N 1
ATOM 1535 C CA . VAL A 1 198 ? -8.038 -0.891 -11.497 1.00 97.31 198 VAL A CA 1
ATOM 1536 C C . VAL A 1 198 ? -7.521 -2.207 -12.086 1.00 97.31 198 VAL A C 1
ATOM 1538 O O . VAL A 1 198 ? -6.760 -2.182 -13.048 1.00 97.31 198 VAL A O 1
ATOM 1541 N N . LEU A 1 199 ? -7.970 -3.358 -11.575 1.00 96.62 199 LEU A N 1
ATOM 1542 C CA . LEU A 1 199 ? -7.578 -4.669 -12.113 1.00 96.62 199 LEU A CA 1
ATOM 1543 C C . LEU A 1 199 ? -8.020 -4.853 -13.571 1.00 96.62 199 LEU A C 1
ATOM 1545 O O . LEU A 1 199 ? -7.246 -5.338 -14.399 1.00 96.62 199 LEU A O 1
ATOM 1549 N N . GLY A 1 200 ? -9.246 -4.437 -13.898 1.00 97.38 200 GLY A N 1
ATOM 1550 C CA . GLY A 1 200 ? -9.749 -4.434 -15.270 1.00 97.38 200 GLY A CA 1
ATOM 1551 C C . GLY A 1 200 ? -8.918 -3.532 -16.183 1.00 97.38 200 GLY A C 1
ATOM 1552 O O . GLY A 1 200 ? -8.544 -3.951 -17.274 1.00 97.38 200 GLY A O 1
ATOM 1553 N N . TYR A 1 201 ? -8.562 -2.333 -15.715 1.00 96.56 201 TYR A N 1
ATOM 1554 C CA . TYR A 1 201 ? -7.721 -1.390 -16.450 1.00 96.56 201 TYR A CA 1
ATOM 1555 C C . TYR A 1 201 ? -6.343 -1.978 -16.766 1.00 96.56 201 TYR A C 1
ATOM 1557 O O . TYR A 1 201 ? -5.938 -1.994 -17.926 1.00 96.56 201 TYR A O 1
ATOM 1565 N N . VAL A 1 202 ? -5.664 -2.530 -15.757 1.00 94.88 202 VAL A N 1
ATOM 1566 C CA . VAL A 1 202 ? -4.377 -3.223 -15.919 1.00 94.88 202 VAL A CA 1
ATOM 1567 C C . VAL A 1 202 ? -4.487 -4.356 -16.936 1.00 94.88 202 VAL A C 1
ATOM 1569 O O . VAL A 1 202 ? -3.651 -4.467 -17.825 1.00 94.88 202 VAL A O 1
ATOM 1572 N N . SER A 1 203 ? -5.539 -5.172 -16.838 1.00 94.44 203 SER A N 1
ATOM 1573 C CA . SER A 1 203 ? -5.740 -6.319 -17.732 1.00 94.44 203 SER A CA 1
ATOM 1574 C C . SER A 1 203 ? -5.961 -5.892 -19.184 1.00 94.44 203 SER A C 1
ATOM 1576 O O . SER A 1 203 ? -5.460 -6.540 -20.095 1.00 94.44 203 SER A O 1
ATOM 1578 N N . ILE A 1 204 ? -6.690 -4.795 -19.408 1.00 95.06 204 ILE A N 1
ATOM 1579 C CA . ILE A 1 204 ? -6.903 -4.233 -20.747 1.00 95.06 204 ILE A CA 1
ATOM 1580 C C . ILE A 1 204 ? -5.584 -3.691 -21.308 1.00 95.06 204 ILE A C 1
ATOM 1582 O O . ILE A 1 204 ? -5.241 -3.985 -22.449 1.00 95.06 204 ILE A O 1
ATOM 1586 N N . ARG A 1 205 ? -4.823 -2.939 -20.505 1.00 91.44 205 ARG A N 1
ATOM 1587 C CA . ARG A 1 205 ? -3.526 -2.376 -20.912 1.00 91.44 205 ARG A CA 1
ATOM 1588 C C . ARG A 1 205 ? -2.451 -3.432 -21.157 1.00 91.44 205 ARG A C 1
ATOM 1590 O O . ARG A 1 205 ? -1.577 -3.197 -21.969 1.00 91.44 205 ARG A O 1
ATOM 1597 N N . ALA A 1 206 ? -2.551 -4.596 -20.523 1.00 86.94 206 ALA A N 1
ATOM 1598 C CA . ALA A 1 206 ? -1.659 -5.721 -20.782 1.00 86.94 206 ALA A CA 1
ATOM 1599 C C . ALA A 1 206 ? -1.811 -6.324 -22.194 1.00 86.94 206 ALA A C 1
ATOM 1601 O O . ALA A 1 206 ? -0.913 -7.031 -22.648 1.00 86.94 206 ALA A O 1
ATOM 1602 N N . VAL A 1 207 ? -2.960 -6.118 -22.852 1.00 89.12 207 VAL A N 1
ATOM 1603 C CA . VAL A 1 207 ? -3.299 -6.731 -24.152 1.00 89.12 207 VAL A CA 1
ATOM 1604 C C . VAL A 1 207 ? -3.216 -5.733 -25.312 1.00 89.12 207 VAL A C 1
ATOM 1606 O O . VAL A 1 207 ? -3.018 -6.156 -26.451 1.00 89.12 207 VAL A O 1
ATOM 1609 N N . LEU A 1 208 ? -3.399 -4.439 -25.033 1.00 83.06 208 LEU A N 1
ATOM 1610 C CA . LEU A 1 208 ? -3.362 -3.346 -26.012 1.00 83.06 208 LEU A CA 1
ATOM 1611 C C . LEU A 1 208 ? -1.963 -2.741 -26.130 1.00 83.06 208 LEU A C 1
ATOM 1613 O O . LEU A 1 208 ? -1.517 -2.565 -27.284 1.00 83.06 208 LEU A O 1
#

Sequence (208 aa):
MTTYEHAMLGVTGTLAAGLDRRYGWQIVALGGFVAVLPDWDGLSILCGAAVFDHLHRSLGHNLLVCTLLGAVVAALDYRFSLALRVKGYFGRYVRALAPQESSPKRSVFHAYELSVWVVTGVLASLSHLAADLVFSGHPVFSDWGLRLLWPFSDRVWGYPLVSWGDPGVTLIFVGGMFAMIRWPRRLQLVSGLTLTTVLGYVSIRAVL

Secondary structure (DSSP, 8-state):
--HHHHHHHHHHHHHHTTHHHHH-HHHHHHHHHHHHTT--HHHHGGG-HHHHHHIIIIIIT-HHHHHHHHHHHHHHHHHH-HHHHHHHHHHHHHTTSS--PPPPP-PPP-HHHHHHHHHHHHHHHHHHHHHHHHB--BTTB----B-TTTTT----B---SB-TT-HHHHHHHHHHHHHHHH-GGGHHHHHHHHHHHHHHHHHHHTT-

pLDDT: mean 88.41, std 12.16, range [49.66, 98.56]